Protein AF-A0A3M1TP43-F1 (afdb_monomer)

Radius of gyration: 25.8 Å; Cα contacts (8 Å, |Δi|>4): 293; chains: 1; bounding box: 68×58×60 Å

Foldseek 3Di:
DDWDWDKDWFQWWAAQPLAATKTFIATDIPLQGDGTDFIWGFGDDDPPDDGDTFTDHDDVNSVVSRNVLSVLVVVLVVVLVVCVVVVHDVVVNVVSNVVSVVVSVVSCVDPRTNHHDLVRLLVNCVRSVVDPLSNLVSCVSNVVDDPVRSVVVVVVVVVVVPPPPPDDPPPDPPPDDDDDDDDDPDPDDDFDWDWDADPPPRDIDTHGPVQAQHWDADPPPRDIDGHHHPDPPDPPPD

pLDDT: mean 87.16, std 16.51, range [39.06, 98.19]

Secondary structure (DSSP, 8-state):
----EEEEEEEEEEEETTTEEEEEEEEEETTEEEEEEEEEEEEE--SSS--EEEEES--HHHHHHHHHHHHHHHHHHHHHHHHHHTT--HHHHHHHHHHHHHHHHHTTT-TTTSB--HHHHHHHHHHTT-HHHHHHHHHHHHTSS-HHHHHHHHHHHHHHHHS-TTS-S----S---------PPPPP--PPEEEEE-TTT--EEEEEGGGTT-EEE-TTT--EEEPPPPP-TTSS--

Mean predicted aligned error: 12.89 Å

Structure (mmCIF, N/CA/C/O backbone):
data_AF-A0A3M1TP43-F1
#
_entry.id   AF-A0A3M1TP43-F1
#
loop_
_atom_site.group_PDB
_atom_site.id
_atom_site.type_symbol
_atom_site.label_atom_id
_atom_site.label_alt_id
_atom_site.label_comp_id
_atom_site.label_asym_id
_atom_site.label_entity_id
_atom_site.label_seq_id
_atom_site.pdbx_PDB_ins_code
_atom_site.Cartn_x
_atom_site.Cartn_y
_atom_site.Cartn_z
_atom_site.occupancy
_atom_site.B_iso_or_equiv
_atom_site.auth_seq_id
_atom_site.auth_comp_id
_atom_site.auth_asym_id
_atom_site.auth_atom_id
_atom_site.pdbx_PDB_model_num
ATOM 1 N N . MET A 1 1 ? 10.889 -19.027 -24.511 1.00 83.19 1 MET A N 1
ATOM 2 C CA . MET A 1 1 ? 10.609 -17.737 -23.836 1.00 83.19 1 MET A CA 1
ATOM 3 C C . MET A 1 1 ? 9.806 -18.010 -22.579 1.00 83.19 1 MET A C 1
ATOM 5 O O . MET A 1 1 ? 8.766 -18.645 -22.680 1.00 83.19 1 MET A O 1
ATOM 9 N N . VAL A 1 2 ? 10.280 -17.571 -21.411 1.00 91.00 2 VAL A N 1
ATOM 10 C CA . VAL A 1 2 ? 9.523 -17.682 -20.154 1.00 91.00 2 VAL A CA 1
ATOM 11 C C . VAL A 1 2 ? 8.760 -16.378 -19.951 1.00 91.00 2 VAL A C 1
ATOM 13 O O . VAL A 1 2 ? 9.378 -15.347 -19.690 1.00 91.00 2 VAL A O 1
ATOM 16 N N . ILE A 1 3 ? 7.436 -16.405 -20.116 1.00 91.69 3 ILE A N 1
ATOM 17 C CA . ILE A 1 3 ? 6.563 -15.258 -19.835 1.00 91.69 3 ILE A CA 1
ATOM 18 C C . ILE A 1 3 ? 6.207 -15.291 -18.350 1.00 91.69 3 ILE A C 1
ATOM 20 O O . ILE A 1 3 ? 5.517 -16.200 -17.895 1.00 91.69 3 ILE A O 1
ATOM 24 N N . VAL A 1 4 ? 6.679 -14.300 -17.591 1.00 93.94 4 VAL A N 1
ATOM 25 C CA . VAL A 1 4 ? 6.348 -14.158 -16.167 1.00 93.94 4 VAL A CA 1
ATOM 26 C C . VAL A 1 4 ? 5.079 -13.319 -16.050 1.00 93.94 4 VAL A C 1
ATOM 28 O O . VAL A 1 4 ? 5.118 -12.098 -16.223 1.00 93.94 4 VAL A O 1
ATOM 31 N N . TYR A 1 5 ? 3.955 -13.973 -15.761 1.00 96.50 5 TYR A N 1
ATOM 32 C CA . TYR A 1 5 ? 2.668 -13.328 -15.504 1.00 96.50 5 TYR A CA 1
ATOM 33 C C . TYR A 1 5 ? 2.201 -13.595 -14.072 1.00 96.50 5 TYR A C 1
ATOM 35 O O . TYR A 1 5 ? 2.570 -14.593 -13.453 1.00 96.50 5 TYR A O 1
ATOM 43 N N . GLY A 1 6 ? 1.396 -12.688 -13.525 1.00 96.12 6 GLY A N 1
ATOM 44 C CA . GLY A 1 6 ? 0.883 -12.834 -12.168 1.00 96.12 6 GLY A CA 1
ATOM 45 C C . GLY A 1 6 ? 0.009 -11.673 -11.726 1.00 96.12 6 GLY A C 1
ATOM 46 O O . GLY A 1 6 ? -0.388 -10.821 -12.525 1.00 96.12 6 GLY A O 1
ATOM 47 N N . THR A 1 7 ? -0.293 -11.647 -10.429 1.00 96.12 7 THR A N 1
ATOM 48 C CA . THR A 1 7 ? -0.955 -10.508 -9.795 1.00 96.12 7 THR A CA 1
ATOM 49 C C . THR A 1 7 ? -0.109 -9.949 -8.667 1.00 96.12 7 THR A C 1
ATOM 51 O O . THR A 1 7 ? 0.391 -10.709 -7.840 1.00 96.12 7 THR A O 1
ATOM 54 N N . GLY A 1 8 ? -0.020 -8.627 -8.581 1.00 95.19 8 GLY A N 1
ATOM 55 C CA . GLY A 1 8 ? 0.758 -7.934 -7.557 1.00 95.19 8 GLY A CA 1
ATOM 56 C C . GLY A 1 8 ? 0.074 -6.651 -7.108 1.00 95.19 8 GLY A C 1
ATOM 57 O O . GLY A 1 8 ? -0.834 -6.161 -7.775 1.00 95.19 8 GLY A O 1
ATOM 58 N N . TYR A 1 9 ? 0.494 -6.107 -5.968 1.00 96.81 9 TYR A N 1
ATOM 59 C CA . TYR A 1 9 ? -0.001 -4.825 -5.462 1.00 96.81 9 TYR A CA 1
ATOM 60 C C . TYR A 1 9 ? 0.885 -3.687 -5.972 1.00 96.81 9 TYR A C 1
ATOM 62 O O . TYR A 1 9 ? 2.071 -3.637 -5.645 1.00 96.81 9 TYR A O 1
ATOM 70 N N . TYR A 1 10 ? 0.296 -2.762 -6.725 1.00 97.19 10 TYR A N 1
ATOM 71 C CA . TYR A 1 10 ? 0.965 -1.603 -7.313 1.00 97.19 10 TYR A CA 1
ATOM 72 C C . TYR A 1 10 ? 0.285 -0.304 -6.885 1.00 97.19 10 TYR A C 1
ATOM 74 O O . TYR A 1 10 ? -0.823 -0.301 -6.341 1.00 97.19 10 TYR A O 1
ATOM 82 N N . GLY A 1 11 ? 0.969 0.815 -7.136 1.00 96.19 11 GLY A N 1
ATOM 83 C CA . GLY A 1 11 ? 0.394 2.138 -6.913 1.00 96.19 11 GLY A CA 1
ATOM 84 C C . GLY A 1 11 ? 0.145 2.432 -5.440 1.00 96.19 11 GLY A C 1
ATOM 85 O O . GLY A 1 11 ? -0.962 2.802 -5.064 1.00 96.19 11 GLY A O 1
ATOM 86 N N . ARG A 1 12 ? 1.163 2.226 -4.594 1.00 96.56 12 ARG A N 1
ATOM 87 C CA . ARG A 1 12 ? 1.078 2.556 -3.165 1.00 96.56 12 ARG A CA 1
ATOM 88 C C . ARG A 1 12 ? 0.780 4.045 -3.001 1.00 96.56 12 ARG A C 1
ATOM 90 O O . ARG A 1 12 ? 1.591 4.875 -3.419 1.00 96.56 12 ARG A O 1
ATOM 97 N N . VAL A 1 13 ? -0.356 4.346 -2.387 1.00 96.69 13 VAL A N 1
ATOM 98 C CA . VAL A 1 13 ? -0.835 5.698 -2.088 1.00 96.69 13 VAL A CA 1
ATOM 99 C C . VAL A 1 13 ? -1.466 5.729 -0.700 1.00 96.69 13 VAL A C 1
ATOM 101 O O . VAL A 1 13 ? -1.823 4.688 -0.147 1.00 96.69 13 VAL A O 1
ATOM 104 N N . GLN A 1 14 ? -1.645 6.931 -0.154 1.00 95.69 14 GLN A N 1
ATOM 105 C CA . GLN A 1 14 ? -2.400 7.167 1.077 1.00 95.69 14 GLN A CA 1
ATOM 106 C C . GLN A 1 14 ? -1.918 6.285 2.241 1.00 95.69 14 GLN A C 1
ATOM 108 O O . GLN A 1 14 ? -2.718 5.603 2.878 1.00 95.69 14 GLN A O 1
ATOM 113 N N . ALA A 1 15 ? -0.609 6.271 2.507 1.00 96.44 15 ALA A N 1
ATOM 114 C CA . ALA A 1 15 ? -0.072 5.553 3.655 1.00 96.44 15 ALA A CA 1
ATOM 115 C C . ALA A 1 15 ? -0.640 6.134 4.958 1.00 96.44 15 ALA A C 1
ATOM 117 O O . ALA A 1 15 ? -0.692 7.356 5.138 1.00 96.44 15 ALA A O 1
ATOM 118 N N . ILE A 1 16 ? -1.053 5.233 5.842 1.00 96.31 16 ILE A N 1
ATOM 119 C CA . ILE A 1 16 ? -1.550 5.479 7.190 1.00 96.31 16 ILE A CA 1
ATOM 120 C C . ILE A 1 16 ? -0.480 4.923 8.139 1.00 96.31 16 ILE A C 1
ATOM 122 O O . ILE A 1 16 ? -0.316 3.698 8.211 1.00 96.31 16 ILE A O 1
ATOM 126 N N . PRO A 1 17 ? 0.297 5.778 8.826 1.00 94.44 17 PRO A N 1
ATOM 127 C CA . PRO A 1 17 ? 1.393 5.307 9.664 1.00 94.44 17 PRO A CA 1
ATOM 128 C C . PRO A 1 17 ? 0.880 4.352 10.750 1.00 94.44 17 PRO A C 1
ATOM 130 O O . PRO A 1 17 ? -0.162 4.594 11.351 1.00 94.44 17 PRO A O 1
ATOM 133 N N . GLY A 1 18 ? 1.581 3.235 10.950 1.00 90.75 18 GLY A N 1
ATOM 134 C CA . GLY A 1 18 ? 1.205 2.205 11.925 1.00 90.75 18 GLY A CA 1
ATOM 135 C C . GLY A 1 18 ? 0.025 1.307 11.530 1.00 90.75 18 GLY A C 1
ATOM 136 O O . GLY A 1 18 ? -0.195 0.304 12.198 1.00 90.75 18 GLY A O 1
ATOM 137 N N . VAL A 1 19 ? -0.702 1.613 10.448 1.00 94.56 19 VAL A N 1
ATOM 138 C CA . VAL A 1 19 ? -1.869 0.820 10.019 1.00 94.56 19 VAL A CA 1
ATOM 139 C C . VAL A 1 19 ? -1.660 0.157 8.664 1.00 94.56 19 VAL A C 1
ATOM 141 O O . VAL A 1 19 ? -1.960 -1.022 8.528 1.00 94.56 19 VAL A O 1
ATOM 144 N N . GLY A 1 20 ? -1.183 0.877 7.646 1.00 95.75 20 GLY A N 1
ATOM 145 C CA . GLY A 1 20 ? -1.065 0.307 6.303 1.00 95.75 20 GLY A CA 1
ATOM 146 C C . GLY A 1 20 ? -1.045 1.334 5.178 1.00 95.75 20 GLY A C 1
ATOM 147 O O . GLY A 1 20 ? -0.778 2.513 5.390 1.00 95.75 20 GLY A O 1
ATOM 148 N N . TYR A 1 21 ? -1.329 0.903 3.952 1.00 97.00 21 TYR A N 1
ATOM 149 C CA . TYR A 1 21 ? -1.457 1.794 2.793 1.00 97.00 21 TYR A CA 1
ATOM 150 C C . TYR A 1 21 ? -2.479 1.269 1.788 1.00 97.00 21 TYR A C 1
ATOM 152 O O . TYR A 1 21 ? -2.821 0.086 1.777 1.00 97.00 21 TYR A O 1
ATOM 160 N N . VAL A 1 22 ? -2.949 2.150 0.907 1.00 97.31 22 VAL A N 1
ATOM 161 C CA . VAL A 1 22 ? -3.844 1.773 -0.185 1.00 97.31 22 VAL A CA 1
ATOM 162 C C . VAL A 1 22 ? -3.023 1.374 -1.406 1.00 97.31 22 VAL A C 1
ATOM 164 O O . VAL A 1 22 ? -2.139 2.110 -1.845 1.00 97.31 22 VAL A O 1
ATOM 167 N N . ALA A 1 23 ? -3.322 0.214 -1.982 1.00 97.62 23 ALA A N 1
ATOM 168 C CA . ALA A 1 23 ? -2.746 -0.222 -3.250 1.00 97.62 23 ALA A CA 1
ATOM 169 C C . ALA A 1 23 ? -3.764 -0.999 -4.077 1.00 97.62 23 ALA A C 1
ATOM 171 O O . ALA A 1 23 ? -4.674 -1.630 -3.540 1.00 97.62 23 ALA A O 1
ATOM 172 N N . THR A 1 24 ? -3.590 -0.979 -5.394 1.00 97.81 24 THR A N 1
ATOM 173 C CA . THR A 1 24 ? -4.425 -1.766 -6.302 1.00 97.81 24 THR A CA 1
ATOM 174 C C . THR A 1 24 ? -3.698 -3.026 -6.718 1.00 97.81 24 THR A C 1
ATOM 176 O O . THR A 1 24 ? -2.515 -3.003 -7.054 1.00 97.81 24 THR A O 1
ATOM 179 N N . ARG A 1 25 ? -4.411 -4.150 -6.675 1.00 97.56 25 ARG A N 1
ATOM 180 C CA . ARG A 1 25 ? -3.941 -5.412 -7.224 1.00 97.56 25 ARG A CA 1
ATOM 181 C C . ARG A 1 25 ? -4.097 -5.363 -8.740 1.00 97.56 25 ARG A C 1
ATOM 183 O O . ARG A 1 25 ? -5.214 -5.190 -9.218 1.00 97.56 25 ARG A O 1
ATOM 190 N N . PHE A 1 26 ? -3.005 -5.516 -9.474 1.00 98.19 26 PHE A N 1
ATOM 191 C CA . PHE A 1 26 ? -2.991 -5.558 -10.935 1.00 98.19 26 PHE A CA 1
ATOM 192 C C . PHE A 1 26 ? -2.635 -6.949 -11.429 1.00 98.19 26 PHE A C 1
ATOM 194 O O . PHE A 1 26 ? -1.815 -7.623 -10.804 1.00 98.19 26 PHE A O 1
ATOM 201 N N . ALA A 1 27 ? -3.190 -7.329 -12.577 1.00 97.75 27 ALA A N 1
ATOM 202 C CA . ALA A 1 27 ? -2.562 -8.321 -13.437 1.00 97.75 27 ALA A CA 1
ATOM 203 C C . ALA A 1 27 ? -1.347 -7.682 -14.127 1.00 97.75 27 ALA A C 1
ATOM 205 O O . ALA A 1 27 ? -1.441 -6.557 -14.630 1.00 97.75 27 ALA A O 1
ATOM 206 N N . HIS A 1 28 ? -0.214 -8.379 -14.138 1.00 97.56 28 HIS A N 1
ATOM 207 C CA . HIS A 1 28 ? 1.022 -7.880 -14.733 1.00 97.56 28 HIS A CA 1
ATOM 208 C C . HIS A 1 28 ? 1.711 -8.932 -15.601 1.00 97.56 28 HIS A C 1
ATOM 210 O O . HIS A 1 28 ? 1.608 -10.133 -15.346 1.00 97.56 28 HIS A O 1
ATOM 216 N N . ILE A 1 29 ? 2.481 -8.454 -16.579 1.00 97.12 29 ILE A N 1
ATOM 217 C CA . ILE A 1 29 ? 3.428 -9.243 -17.377 1.00 97.12 29 ILE A CA 1
ATOM 218 C C . ILE A 1 29 ? 4.793 -8.576 -17.222 1.00 97.12 29 ILE A C 1
ATOM 220 O O . ILE A 1 29 ? 4.888 -7.361 -17.371 1.00 97.12 29 ILE A O 1
ATOM 224 N N . TYR A 1 30 ? 5.828 -9.336 -16.851 1.00 95.19 30 TYR A N 1
ATOM 225 C CA . TYR A 1 30 ? 7.170 -8.799 -16.561 1.00 95.19 30 TYR A CA 1
ATOM 226 C C . TYR A 1 30 ? 7.142 -7.549 -15.663 1.00 95.19 30 TYR A C 1
ATOM 228 O O . TYR A 1 30 ? 7.800 -6.549 -15.929 1.00 95.19 30 TYR A O 1
ATOM 236 N N . TYR A 1 31 ? 6.342 -7.603 -14.596 1.00 94.75 31 TYR A N 1
ATOM 237 C CA . TYR A 1 31 ? 6.153 -6.520 -13.623 1.00 94.75 31 TYR A CA 1
ATOM 238 C C . TYR A 1 31 ? 5.475 -5.240 -14.145 1.00 94.75 31 TYR A C 1
ATOM 240 O O . TYR A 1 31 ? 5.252 -4.331 -13.344 1.00 94.75 31 TYR A O 1
ATOM 248 N N . VAL A 1 32 ? 5.083 -5.169 -15.422 1.00 96.62 32 VAL A N 1
ATOM 249 C CA . VAL A 1 32 ? 4.316 -4.046 -15.978 1.00 96.62 32 VAL A CA 1
ATOM 250 C C . VAL A 1 32 ? 2.835 -4.210 -15.605 1.00 96.62 32 VAL A C 1
ATOM 252 O O . VAL A 1 32 ? 2.223 -5.204 -16.007 1.00 96.62 32 VAL A O 1
ATOM 255 N N . PRO A 1 33 ? 2.236 -3.284 -14.829 1.00 97.56 33 PRO A N 1
ATOM 256 C CA . PRO A 1 33 ? 0.835 -3.373 -14.425 1.00 97.56 33 PRO A CA 1
ATOM 257 C C . PRO A 1 33 ? -0.090 -3.084 -15.615 1.00 97.56 33 PRO A C 1
ATOM 259 O O . PRO A 1 33 ? -0.126 -1.960 -16.112 1.00 97.56 33 PRO A O 1
ATOM 262 N N . LEU A 1 34 ? -0.857 -4.084 -16.056 1.00 97.38 34 LEU A N 1
ATOM 263 C CA . LEU A 1 34 ? -1.731 -3.973 -17.229 1.00 97.38 34 LEU A CA 1
ATOM 264 C C . LEU A 1 34 ? -3.165 -3.628 -16.827 1.00 97.38 34 LEU A C 1
ATOM 266 O O . LEU A 1 34 ? -3.672 -2.562 -17.165 1.00 97.38 34 LEU A O 1
ATOM 270 N N . LEU A 1 35 ? -3.808 -4.515 -16.063 1.00 97.44 35 LEU A N 1
ATOM 271 C CA . LEU A 1 35 ? -5.235 -4.419 -15.747 1.00 97.44 35 LEU A CA 1
ATOM 272 C C . LEU A 1 35 ? -5.453 -4.304 -14.232 1.00 97.44 35 LEU A C 1
ATOM 274 O O . LEU A 1 35 ? -5.028 -5.205 -13.496 1.00 97.44 35 LEU A O 1
ATOM 278 N N . PRO A 1 36 ? -6.102 -3.229 -13.742 1.00 98.00 36 PRO A N 1
ATOM 279 C CA . PRO A 1 36 ? -6.457 -3.106 -12.335 1.00 98.00 36 PRO A CA 1
ATOM 280 C C . PRO A 1 36 ? -7.584 -4.088 -12.000 1.00 98.00 36 PRO A C 1
ATOM 282 O O . PRO A 1 36 ? -8.595 -4.142 -12.692 1.00 98.00 36 PRO A O 1
ATOM 285 N N . LEU A 1 37 ? -7.416 -4.861 -10.928 1.00 97.44 37 LEU A N 1
ATOM 286 C CA . LEU A 1 37 ? -8.397 -5.860 -10.497 1.00 97.44 37 LEU A CA 1
ATOM 287 C C . LEU A 1 37 ? -9.239 -5.351 -9.323 1.00 97.44 37 LEU A C 1
ATOM 289 O O . LEU A 1 37 ? -10.461 -5.374 -9.378 1.00 97.44 37 LEU A O 1
ATOM 293 N N . GLN A 1 38 ? -8.594 -4.917 -8.237 1.00 97.44 38 GLN A N 1
ATOM 294 C CA . GLN A 1 38 ? -9.276 -4.478 -7.012 1.00 97.44 38 GLN A CA 1
ATOM 295 C C . GLN A 1 38 ? -8.320 -3.656 -6.141 1.00 97.44 38 GLN A C 1
ATOM 297 O O . GLN A 1 38 ? -7.134 -3.981 -6.047 1.00 97.44 38 GLN A O 1
ATOM 302 N N . SER A 1 39 ? -8.825 -2.622 -5.469 1.00 97.44 39 SER A N 1
ATOM 303 C CA . SER A 1 39 ? -8.068 -1.862 -4.470 1.00 97.44 39 SER A CA 1
ATOM 304 C C . SER A 1 39 ? -8.178 -2.485 -3.075 1.00 97.44 39 SER A C 1
ATOM 306 O O . SER A 1 39 ? -9.229 -2.991 -2.679 1.00 97.44 39 SER A O 1
ATOM 308 N N . TYR A 1 40 ? -7.083 -2.430 -2.322 1.00 97.62 40 TYR A N 1
ATOM 309 C CA . TYR A 1 40 ? -6.968 -2.979 -0.977 1.00 97.62 40 TYR A CA 1
ATOM 310 C C . TYR A 1 40 ? -6.317 -1.972 -0.031 1.00 97.62 40 TYR A C 1
ATOM 312 O O . TYR A 1 40 ? -5.412 -1.233 -0.428 1.00 97.62 40 TYR A O 1
ATOM 320 N N . LEU A 1 41 ? -6.743 -1.993 1.230 1.00 97.44 41 LEU A N 1
ATOM 321 C CA . LEU A 1 41 ? -5.970 -1.468 2.348 1.00 97.44 41 LEU A CA 1
ATOM 322 C C . LEU A 1 41 ? -5.050 -2.589 2.842 1.00 97.44 41 LEU A C 1
ATOM 324 O O . LEU A 1 41 ? -5.512 -3.552 3.452 1.00 97.44 41 LEU A O 1
ATOM 328 N N . VAL A 1 42 ? -3.763 -2.495 2.522 1.00 96.69 42 VAL A N 1
ATOM 329 C CA . VAL A 1 42 ? -2.749 -3.486 2.901 1.00 96.69 42 VAL A CA 1
ATOM 330 C C . VAL A 1 42 ? -2.281 -3.165 4.317 1.00 96.69 42 VAL A C 1
ATOM 332 O O . VAL A 1 42 ? -1.636 -2.138 4.520 1.00 96.69 42 VAL A O 1
ATOM 335 N N . VAL A 1 43 ? -2.636 -4.021 5.279 1.00 94.50 43 VAL A N 1
ATOM 336 C CA . VAL A 1 43 ? -2.402 -3.792 6.721 1.00 94.50 43 VAL A CA 1
ATOM 337 C C . VAL A 1 43 ? -1.071 -4.389 7.169 1.00 94.50 43 VAL A C 1
ATOM 339 O O . VAL A 1 43 ? -0.369 -3.828 8.005 1.00 94.50 43 VAL A O 1
ATOM 342 N N . ARG A 1 44 ? -0.687 -5.527 6.580 1.00 84.25 44 ARG A N 1
ATOM 343 C CA . ARG A 1 44 ? 0.518 -6.258 6.969 1.00 84.25 44 ARG A CA 1
ATOM 344 C C . ARG A 1 44 ? 1.407 -6.496 5.759 1.00 84.25 44 ARG A C 1
ATOM 346 O O . ARG A 1 44 ? 1.038 -7.204 4.823 1.00 84.25 44 ARG A O 1
ATOM 353 N N . GLU A 1 45 ? 2.595 -5.900 5.783 1.00 81.88 45 GLU A N 1
ATOM 354 C CA . GLU A 1 45 ? 3.665 -6.253 4.856 1.00 81.88 45 GLU A CA 1
ATOM 355 C C . GLU A 1 45 ? 4.575 -7.279 5.516 1.00 81.88 45 GLU A C 1
ATOM 357 O O . GLU A 1 45 ? 5.402 -6.946 6.359 1.00 81.88 45 GLU A O 1
ATOM 362 N N . SER A 1 46 ? 4.430 -8.536 5.124 1.00 84.75 46 SER A N 1
ATOM 363 C CA . SER A 1 46 ? 5.441 -9.557 5.374 1.00 84.75 46 SER A CA 1
ATOM 364 C C . SER A 1 46 ? 6.210 -9.823 4.089 1.00 84.75 46 SER A C 1
ATOM 366 O O . SER A 1 46 ? 5.607 -9.950 3.025 1.00 84.75 46 SER A O 1
ATOM 368 N N . TRP A 1 47 ? 7.534 -9.940 4.186 1.00 79.19 47 TRP A N 1
ATOM 369 C CA . TRP A 1 47 ? 8.388 -10.254 3.036 1.00 79.19 47 TRP A CA 1
ATOM 370 C C . TRP A 1 47 ? 8.204 -11.693 2.533 1.00 79.19 47 TRP A C 1
ATOM 372 O O . TRP A 1 47 ? 8.356 -11.943 1.343 1.00 79.19 47 TRP A O 1
ATOM 382 N N . TRP A 1 48 ? 7.847 -12.622 3.426 1.00 80.94 48 TRP A N 1
ATOM 383 C CA . TRP A 1 48 ? 7.681 -14.050 3.119 1.00 80.94 48 TRP A CA 1
ATOM 384 C C . TRP A 1 48 ? 6.225 -14.526 3.102 1.00 80.94 48 TRP A C 1
ATOM 386 O O . TRP A 1 48 ? 5.927 -15.538 2.475 1.00 80.94 48 TRP A O 1
ATOM 396 N N . ALA A 1 49 ? 5.316 -13.837 3.799 1.00 79.88 49 ALA A N 1
ATOM 397 C CA . ALA A 1 49 ? 3.910 -14.228 3.850 1.00 79.88 49 ALA A CA 1
ATOM 398 C C . ALA A 1 49 ? 3.076 -13.456 2.810 1.00 79.88 49 ALA A C 1
ATOM 400 O O . ALA A 1 49 ? 3.434 -12.330 2.439 1.00 79.88 49 ALA A O 1
ATOM 401 N N . PRO A 1 50 ? 1.958 -14.037 2.338 1.00 81.25 50 PRO A N 1
ATOM 402 C CA . PRO A 1 50 ? 1.032 -13.354 1.447 1.00 81.25 50 PRO A CA 1
ATOM 403 C C . PRO A 1 50 ? 0.577 -12.031 2.062 1.00 81.25 50 PRO A C 1
ATOM 405 O O . PRO A 1 50 ? 0.226 -11.974 3.238 1.00 81.25 50 PRO A O 1
ATOM 408 N N . LYS A 1 51 ? 0.563 -10.960 1.265 1.00 84.25 51 LYS A N 1
ATOM 409 C CA . LYS A 1 51 ? 0.081 -9.655 1.727 1.00 84.25 51 LYS A CA 1
ATOM 410 C C . LYS A 1 51 ? -1.398 -9.749 2.093 1.00 84.25 51 LYS A C 1
ATOM 412 O O . LYS A 1 51 ? -2.246 -9.935 1.214 1.00 84.25 51 LYS A O 1
ATOM 417 N N . GLU A 1 52 ? -1.687 -9.580 3.376 1.00 89.50 52 GLU A N 1
ATOM 418 C CA . GLU A 1 52 ? -3.042 -9.468 3.898 1.00 89.50 52 GLU A CA 1
ATOM 419 C C . GLU A 1 52 ? -3.552 -8.042 3.670 1.00 89.50 52 GLU A C 1
ATOM 421 O O . GLU A 1 52 ? -2.946 -7.051 4.094 1.00 89.50 52 GLU A O 1
ATOM 426 N N . GLY A 1 53 ? -4.671 -7.937 2.956 1.00 93.06 53 GLY A N 1
ATOM 427 C CA . GLY A 1 53 ? -5.308 -6.665 2.665 1.00 93.06 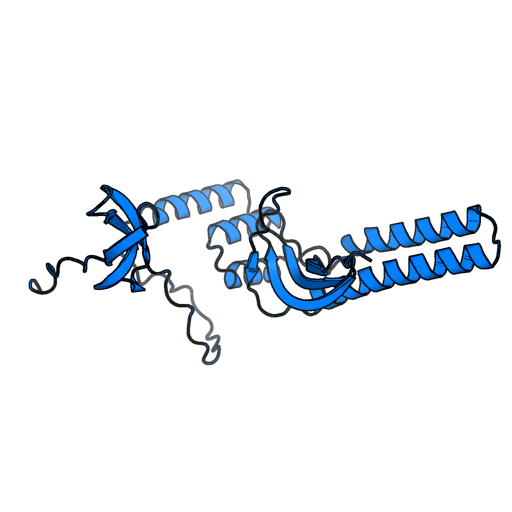53 GLY A CA 1
ATOM 428 C C . GLY A 1 53 ? -6.820 -6.773 2.742 1.00 93.06 53 GLY A C 1
ATOM 429 O O . GLY A 1 53 ? -7.408 -7.771 2.322 1.00 93.06 53 GLY A O 1
ATOM 430 N N . VAL A 1 54 ? -7.451 -5.716 3.240 1.00 95.94 54 VAL A N 1
ATOM 431 C CA . VAL A 1 54 ? -8.908 -5.595 3.255 1.00 95.94 54 VAL A CA 1
ATOM 432 C C . VAL A 1 54 ? -9.359 -4.963 1.947 1.00 95.94 54 VAL A C 1
ATOM 434 O O . VAL A 1 54 ? -8.816 -3.938 1.530 1.00 95.94 54 VAL A O 1
ATOM 437 N N . LYS A 1 55 ? -10.333 -5.582 1.273 1.00 96.38 55 LYS A N 1
ATOM 438 C CA . LYS A 1 55 ? -10.903 -5.036 0.036 1.00 96.38 55 LYS A CA 1
ATOM 439 C C . LYS A 1 55 ? -11.556 -3.691 0.328 1.00 96.38 55 LYS A C 1
ATOM 441 O O . LYS A 1 55 ? -12.355 -3.574 1.250 1.00 96.38 55 LYS A O 1
ATOM 446 N N . ILE A 1 56 ? -11.248 -2.702 -0.498 1.00 96.44 56 ILE A N 1
ATOM 447 C CA . ILE A 1 56 ? -11.919 -1.405 -0.485 1.00 96.44 56 ILE A CA 1
ATOM 448 C C . ILE A 1 56 ? -12.498 -1.114 -1.872 1.00 96.44 56 ILE A C 1
ATOM 450 O O . ILE A 1 56 ? -12.204 -1.809 -2.852 1.00 96.44 56 ILE A O 1
ATOM 454 N N . GLY A 1 57 ? -13.333 -0.076 -1.955 1.00 95.25 57 GLY A N 1
ATOM 455 C CA . GLY A 1 57 ? -13.795 0.452 -3.238 1.00 95.25 57 GLY A CA 1
ATOM 456 C C . GLY A 1 57 ? -12.625 0.898 -4.132 1.00 95.25 57 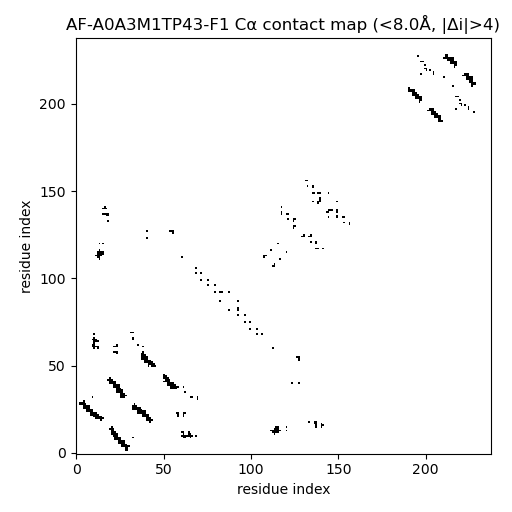GLY A C 1
ATOM 457 O O . GLY A 1 57 ? -11.531 1.168 -3.623 1.00 95.25 57 GLY A O 1
ATOM 458 N N . PRO A 1 58 ? -12.833 0.979 -5.455 1.00 95.69 58 PRO A N 1
ATOM 459 C CA . PRO A 1 58 ? -11.776 1.316 -6.403 1.00 95.69 58 PRO A CA 1
ATOM 460 C C . PRO A 1 58 ? -11.137 2.674 -6.076 1.00 95.69 58 PRO A C 1
ATOM 462 O O . PRO A 1 58 ? -11.822 3.668 -5.836 1.00 95.69 58 PRO A O 1
ATOM 465 N N . SER A 1 59 ? -9.803 2.718 -6.070 1.00 96.38 59 SER A N 1
ATOM 466 C CA . SER A 1 59 ? -9.014 3.928 -5.825 1.00 96.38 59 SER A CA 1
ATOM 467 C C . SER A 1 59 ? -8.294 4.358 -7.101 1.00 96.38 59 SER A C 1
ATOM 469 O O . SER A 1 59 ? -7.182 3.901 -7.380 1.00 96.38 59 SER A O 1
ATOM 471 N N . LEU A 1 60 ? -8.911 5.267 -7.865 1.00 96.44 60 LEU A N 1
ATOM 472 C CA . LEU A 1 60 ? -8.354 5.794 -9.122 1.00 96.44 60 LEU A CA 1
ATOM 473 C C . LEU A 1 60 ? -6.949 6.380 -8.943 1.00 96.44 60 LEU A C 1
ATOM 475 O O . LEU A 1 60 ? -6.089 6.184 -9.794 1.00 96.44 60 LEU A O 1
ATOM 479 N N . LEU A 1 61 ? -6.684 7.018 -7.798 1.00 96.25 61 LEU A N 1
ATOM 480 C CA . LEU A 1 61 ? -5.368 7.569 -7.480 1.00 96.25 61 LEU A CA 1
ATOM 481 C C . LEU A 1 61 ? -4.284 6.483 -7.464 1.00 96.25 61 LEU A C 1
ATOM 483 O O . LEU A 1 61 ? -3.212 6.670 -8.030 1.00 96.25 61 LEU A O 1
ATOM 487 N N . SER A 1 62 ? -4.566 5.329 -6.851 1.00 96.81 62 SER A N 1
ATOM 488 C CA . SER A 1 62 ? -3.611 4.214 -6.833 1.00 96.81 62 SER A CA 1
ATOM 489 C C . SER A 1 62 ? -3.373 3.643 -8.232 1.00 96.81 62 SER A C 1
ATOM 491 O O . SER A 1 62 ? -2.240 3.316 -8.576 1.00 96.81 62 SER A O 1
ATOM 493 N N . VAL A 1 63 ? -4.420 3.575 -9.062 1.00 97.88 63 VAL A N 1
ATOM 494 C CA . VAL A 1 63 ? -4.317 3.080 -10.440 1.00 97.88 63 VAL A CA 1
ATOM 495 C C . VAL A 1 63 ? -3.450 4.013 -11.278 1.00 97.88 63 VAL A C 1
ATOM 497 O O . VAL A 1 63 ? -2.486 3.571 -11.899 1.00 97.88 63 VAL A O 1
ATOM 500 N N . PHE A 1 64 ? -3.734 5.313 -11.211 1.00 97.31 64 PHE A N 1
ATOM 501 C CA . PHE A 1 64 ? -2.971 6.341 -11.904 1.00 97.31 64 PHE A CA 1
ATOM 502 C C . PHE A 1 64 ? -1.496 6.338 -11.490 1.00 97.31 64 PHE A C 1
ATOM 504 O O . PHE A 1 64 ? -0.619 6.320 -12.346 1.00 97.31 64 PHE A O 1
ATOM 511 N N . VAL A 1 65 ? -1.201 6.276 -10.187 1.00 96.81 65 VAL A N 1
ATOM 512 C CA . VAL A 1 65 ? 0.184 6.243 -9.687 1.00 96.81 65 VAL A CA 1
ATOM 513 C C . VAL A 1 65 ? 0.922 4.975 -10.128 1.00 96.81 65 VAL A C 1
ATOM 515 O O . VAL A 1 65 ? 2.119 5.037 -10.410 1.00 96.81 65 VAL A O 1
ATOM 518 N N . ALA A 1 66 ? 0.238 3.828 -10.211 1.00 97.19 66 ALA A N 1
ATOM 519 C CA . ALA A 1 66 ? 0.834 2.600 -10.738 1.00 97.19 66 ALA A CA 1
ATOM 520 C C . ALA A 1 66 ? 1.250 2.760 -12.208 1.00 97.19 66 ALA A C 1
ATOM 522 O O . ALA A 1 66 ? 2.396 2.467 -12.550 1.00 97.19 66 ALA A O 1
ATOM 523 N N . TRP A 1 67 ? 0.348 3.259 -13.057 1.00 97.56 67 TRP A N 1
ATOM 524 C CA . TRP A 1 67 ? 0.624 3.470 -14.478 1.00 97.56 67 TRP A CA 1
ATOM 525 C C . TRP A 1 67 ? 1.632 4.582 -14.734 1.00 97.56 67 TRP A C 1
ATOM 527 O O . TRP A 1 67 ? 2.511 4.400 -15.567 1.00 97.56 67 TRP A O 1
ATOM 537 N N . LEU A 1 68 ? 1.580 5.683 -13.983 1.00 96.38 68 LEU A N 1
ATOM 538 C CA . LEU A 1 68 ? 2.564 6.760 -14.078 1.00 96.38 68 LEU A CA 1
ATOM 539 C C . LEU A 1 68 ? 3.978 6.232 -13.813 1.00 96.38 68 LEU A C 1
ATOM 541 O O . LEU A 1 68 ? 4.885 6.469 -14.604 1.00 96.38 68 LEU A O 1
ATOM 545 N N . ARG A 1 69 ? 4.169 5.458 -12.736 1.00 96.00 69 ARG A N 1
ATOM 546 C CA . ARG A 1 69 ? 5.477 4.857 -12.427 1.00 96.00 69 ARG A CA 1
ATOM 547 C C . ARG A 1 69 ? 5.916 3.855 -13.491 1.00 96.00 69 ARG A C 1
ATOM 549 O O . ARG A 1 69 ? 7.088 3.845 -13.852 1.00 96.00 69 ARG A O 1
ATOM 556 N N . ALA A 1 70 ? 4.998 3.039 -14.009 1.00 96.69 70 ALA A N 1
ATOM 557 C CA . ALA A 1 70 ? 5.303 2.120 -15.104 1.00 96.69 70 ALA A CA 1
ATOM 558 C C . ALA A 1 70 ? 5.734 2.875 -16.374 1.00 96.69 70 ALA A C 1
ATOM 560 O O . ALA A 1 70 ? 6.754 2.535 -16.967 1.00 96.69 70 ALA A O 1
ATOM 561 N N . ALA A 1 71 ? 5.015 3.939 -16.739 1.00 96.12 71 ALA A N 1
ATOM 562 C CA . ALA A 1 71 ? 5.342 4.796 -17.872 1.00 96.12 71 ALA A CA 1
ATOM 563 C C . ALA A 1 71 ? 6.713 5.463 -17.705 1.00 96.12 71 ALA A C 1
ATOM 565 O O . ALA A 1 71 ? 7.485 5.487 -18.655 1.00 96.12 71 ALA A O 1
ATOM 566 N N . MET A 1 72 ? 7.060 5.927 -16.499 1.00 95.06 72 MET A N 1
ATOM 567 C CA . MET A 1 72 ? 8.390 6.477 -16.212 1.00 95.06 72 MET A CA 1
ATOM 568 C C . MET A 1 72 ? 9.502 5.443 -16.417 1.00 95.06 72 MET A C 1
ATOM 570 O O . MET A 1 72 ? 10.527 5.765 -17.010 1.00 95.06 72 MET A O 1
ATOM 574 N N . VAL A 1 73 ? 9.307 4.198 -15.971 1.00 94.81 73 VAL A N 1
ATOM 575 C CA . VAL A 1 73 ? 10.288 3.121 -16.189 1.00 94.81 73 VAL A CA 1
ATOM 576 C C . VAL A 1 73 ? 10.434 2.811 -17.680 1.00 94.81 73 VAL A C 1
ATOM 578 O O . VAL A 1 73 ? 11.555 2.728 -18.176 1.00 94.81 73 VAL A O 1
ATOM 581 N N . ILE A 1 74 ? 9.321 2.694 -18.410 1.00 95.56 74 ILE A N 1
ATOM 582 C CA . ILE A 1 74 ? 9.330 2.431 -19.858 1.00 95.56 74 ILE A CA 1
ATOM 583 C C . ILE A 1 74 ? 10.012 3.577 -20.615 1.00 95.56 74 ILE A C 1
ATOM 585 O O . ILE A 1 74 ? 10.884 3.324 -21.443 1.00 95.56 74 ILE A O 1
ATOM 589 N N . ALA A 1 75 ? 9.667 4.828 -20.301 1.00 93.31 75 ALA A N 1
ATOM 590 C CA . ALA A 1 75 ? 10.290 6.011 -20.888 1.00 93.31 75 ALA A CA 1
ATOM 591 C C . ALA A 1 75 ? 11.794 6.059 -20.596 1.00 93.31 75 ALA A C 1
ATOM 593 O O . ALA A 1 75 ? 12.579 6.390 -21.476 1.00 93.31 75 ALA A O 1
ATOM 594 N N . GLY A 1 76 ? 12.205 5.661 -19.391 1.00 92.50 76 GLY A N 1
ATOM 595 C CA . GLY A 1 76 ? 13.609 5.530 -19.025 1.00 92.50 76 GLY A CA 1
ATOM 596 C C . GLY A 1 76 ? 14.382 4.515 -19.835 1.00 92.50 76 GLY A C 1
ATOM 597 O O . GLY A 1 76 ? 15.481 4.809 -20.293 1.00 92.50 76 GLY A O 1
ATOM 598 N N . LEU A 1 77 ? 13.805 3.330 -20.022 1.00 94.81 77 LEU A N 1
ATOM 599 C CA . LEU A 1 77 ? 14.402 2.288 -20.850 1.00 94.81 77 LEU A CA 1
ATOM 600 C C . LEU A 1 77 ? 14.489 2.741 -22.311 1.00 94.81 77 LEU A C 1
ATOM 602 O O . LEU A 1 77 ? 15.543 2.606 -22.924 1.00 94.81 77 LEU A O 1
ATOM 606 N N . ALA A 1 78 ? 13.420 3.329 -22.853 1.00 93.94 78 ALA A N 1
ATOM 607 C CA . ALA A 1 78 ? 13.409 3.858 -24.215 1.00 93.94 78 ALA A CA 1
ATOM 608 C C . ALA A 1 78 ? 14.459 4.962 -24.407 1.00 93.94 78 ALA A C 1
ATOM 610 O O . ALA A 1 78 ? 15.217 4.923 -25.375 1.00 93.94 78 ALA A O 1
ATOM 611 N N . LEU A 1 79 ? 14.552 5.898 -23.456 1.00 91.50 79 LEU A N 1
ATOM 612 C CA . LEU A 1 79 ? 15.578 6.934 -23.445 1.00 91.50 79 LEU A CA 1
ATOM 613 C C . LEU A 1 79 ? 16.970 6.301 -23.400 1.00 91.50 79 LEU A C 1
ATOM 615 O O . LEU A 1 79 ? 17.794 6.607 -24.247 1.00 91.50 79 LEU A O 1
ATOM 619 N N . TYR A 1 80 ? 17.222 5.373 -22.478 1.00 92.62 80 TYR A N 1
ATOM 620 C CA . TYR A 1 80 ? 18.502 4.677 -22.359 1.00 92.62 80 TYR A CA 1
ATOM 621 C C . TYR A 1 80 ? 18.944 4.015 -23.672 1.00 92.62 80 TYR A C 1
ATOM 623 O O . TYR A 1 80 ? 20.051 4.272 -24.145 1.00 92.62 80 TYR A O 1
ATOM 631 N N . PHE A 1 81 ? 18.071 3.219 -24.299 1.00 94.88 81 PHE A N 1
ATOM 632 C CA . PHE A 1 81 ? 18.376 2.572 -25.579 1.00 94.88 81 PHE A CA 1
ATOM 633 C C . PHE A 1 81 ? 18.565 3.584 -26.713 1.00 94.88 81 PHE A C 1
ATOM 635 O O . PHE A 1 81 ? 19.483 3.429 -27.519 1.00 94.88 81 PHE A O 1
ATOM 642 N N . GLY A 1 82 ? 17.751 4.643 -26.752 1.00 93.06 82 GLY A N 1
ATOM 643 C CA . GLY A 1 82 ? 17.898 5.732 -27.714 1.00 93.06 82 GLY A CA 1
ATOM 644 C C . GLY A 1 82 ? 19.251 6.430 -27.581 1.00 93.06 82 GLY A C 1
ATOM 645 O O . GLY A 1 82 ? 19.976 6.567 -28.566 1.00 93.06 82 GLY A O 1
ATOM 646 N N . LEU A 1 83 ? 19.657 6.785 -26.361 1.00 91.25 83 LEU A N 1
ATOM 647 C CA . LEU A 1 83 ? 20.940 7.447 -26.126 1.00 91.25 83 LEU A CA 1
ATOM 648 C C . LEU A 1 83 ? 22.131 6.550 -26.513 1.00 91.25 83 LEU A C 1
ATOM 650 O O . LEU A 1 83 ? 23.091 7.037 -27.111 1.00 91.25 83 LEU A O 1
ATOM 654 N N . ILE A 1 84 ? 22.048 5.241 -26.239 1.00 90.44 84 ILE A N 1
ATOM 655 C CA . ILE A 1 84 ? 23.057 4.261 -26.675 1.00 90.44 84 ILE A CA 1
ATOM 656 C C . ILE A 1 84 ? 23.123 4.176 -28.200 1.00 90.44 84 ILE A C 1
ATOM 658 O O . ILE A 1 84 ? 24.217 4.198 -28.763 1.00 90.44 84 ILE A O 1
ATOM 662 N N . SER A 1 85 ? 21.975 4.109 -28.883 1.00 93.75 85 SER A N 1
ATOM 663 C CA . SER A 1 85 ? 21.944 4.025 -30.350 1.00 93.75 85 SER A CA 1
ATOM 664 C C . SER A 1 85 ? 22.564 5.247 -31.031 1.00 93.75 85 SER A C 1
ATOM 666 O O . SER A 1 85 ? 23.211 5.109 -32.067 1.00 93.75 85 SER A O 1
ATOM 668 N N . HIS A 1 86 ? 22.453 6.423 -30.407 1.00 95.12 86 HIS A N 1
ATOM 669 C CA . HIS A 1 86 ? 23.050 7.665 -30.892 1.00 95.12 86 HIS A CA 1
ATOM 670 C C . HIS A 1 86 ? 24.505 7.879 -30.440 1.00 95.12 86 HIS A C 1
ATOM 672 O O . HIS A 1 86 ? 25.078 8.919 -30.753 1.00 95.12 86 HIS A O 1
ATOM 678 N N . ARG A 1 87 ? 25.122 6.906 -29.745 1.00 95.19 87 ARG A N 1
ATOM 679 C CA . ARG A 1 87 ? 26.510 6.967 -29.242 1.00 95.19 87 ARG A CA 1
ATOM 680 C C . ARG A 1 87 ? 26.816 8.238 -28.437 1.00 95.19 87 ARG A C 1
ATOM 682 O O . ARG A 1 87 ? 27.905 8.797 -28.544 1.00 95.19 87 ARG A O 1
ATOM 689 N N . LEU A 1 88 ? 25.850 8.699 -27.645 1.00 92.38 88 LEU A N 1
ATOM 690 C CA . LEU A 1 88 ? 26.047 9.857 -26.775 1.00 92.38 88 LEU A CA 1
ATOM 691 C C . LEU A 1 88 ? 27.057 9.552 -25.667 1.00 92.38 88 LEU A C 1
ATOM 693 O O . LEU A 1 88 ? 27.263 8.395 -25.295 1.00 92.38 88 LEU A O 1
ATOM 697 N N . GLU A 1 89 ? 27.677 10.603 -25.128 1.00 94.06 89 GLU A N 1
ATOM 698 C CA . GLU A 1 89 ? 28.668 10.443 -24.069 1.00 94.06 89 GLU A CA 1
ATOM 699 C C . GLU A 1 89 ? 28.067 9.731 -22.846 1.00 94.06 89 GLU A C 1
ATOM 701 O O . GLU A 1 89 ? 26.951 10.054 -22.418 1.00 94.06 89 GLU A O 1
ATOM 706 N N . PRO A 1 90 ? 28.803 8.796 -22.222 1.00 90.31 90 PRO A N 1
ATOM 707 C CA . PRO A 1 90 ? 28.294 8.004 -21.104 1.00 90.31 90 PRO A CA 1
ATOM 708 C C . PRO A 1 90 ? 27.859 8.868 -19.911 1.00 90.31 90 PRO A C 1
ATOM 710 O O . PRO A 1 90 ? 26.950 8.482 -19.177 1.00 90.31 90 PRO A O 1
ATOM 713 N N . ALA A 1 91 ? 28.451 10.055 -19.745 1.00 91.62 91 ALA A N 1
ATOM 714 C CA . ALA A 1 91 ? 28.065 11.016 -18.716 1.00 91.62 91 ALA A CA 1
ATOM 715 C C . ALA A 1 91 ? 26.622 11.529 -18.895 1.00 91.62 91 ALA A C 1
ATOM 717 O O . ALA A 1 91 ? 25.873 11.593 -17.919 1.00 91.62 91 ALA A O 1
ATOM 718 N N . LEU A 1 92 ? 26.195 11.822 -20.131 1.00 91.19 92 LEU A N 1
ATOM 719 C CA . LEU A 1 92 ? 24.823 12.247 -20.443 1.00 91.19 92 LEU A CA 1
ATOM 720 C C . LEU A 1 92 ? 23.819 11.121 -20.176 1.00 91.19 92 LEU A C 1
ATOM 722 O O . LEU A 1 92 ? 22.765 11.354 -19.581 1.00 91.19 92 LEU A O 1
ATOM 726 N N . VAL A 1 93 ? 24.169 9.890 -20.562 1.00 90.38 93 VAL A N 1
ATOM 727 C CA . VAL A 1 93 ? 23.340 8.702 -20.304 1.00 90.38 93 VAL A CA 1
ATOM 728 C C . VAL A 1 93 ? 23.178 8.469 -18.804 1.00 90.38 93 VAL A C 1
ATOM 730 O O . VAL A 1 93 ? 22.058 8.300 -18.317 1.00 90.38 93 VAL A O 1
ATOM 733 N N . GLY A 1 94 ? 24.287 8.512 -18.062 1.00 91.19 94 GLY A N 1
ATOM 734 C CA . GLY A 1 94 ? 24.293 8.367 -16.609 1.00 91.19 94 GLY A CA 1
ATOM 735 C C . GLY A 1 94 ? 23.468 9.449 -15.912 1.00 91.19 94 GLY A C 1
ATOM 736 O O . GLY A 1 94 ? 22.631 9.129 -15.067 1.00 91.19 94 GLY A O 1
ATOM 737 N N . GLY A 1 95 ? 23.636 10.714 -16.308 1.00 93.06 95 GLY A N 1
ATOM 738 C CA . GLY A 1 95 ? 22.870 11.840 -15.769 1.00 93.06 95 GLY A CA 1
ATOM 739 C C . GLY A 1 95 ? 21.363 11.708 -16.009 1.00 93.06 95 GLY A C 1
ATOM 740 O O . GLY A 1 95 ? 20.573 11.896 -15.081 1.00 93.06 95 GLY A O 1
ATOM 741 N N . GLY A 1 96 ? 20.953 11.310 -17.218 1.00 90.56 96 GLY A N 1
ATOM 742 C CA . GLY A 1 96 ? 19.545 11.081 -17.555 1.00 90.56 96 GLY A CA 1
ATOM 743 C C . GLY A 1 96 ? 18.903 9.960 -16.729 1.00 90.56 96 GLY A C 1
ATOM 744 O O . GLY A 1 96 ? 17.808 10.133 -16.188 1.00 90.56 96 GLY A O 1
ATOM 745 N N . LEU A 1 97 ? 19.603 8.832 -16.565 1.00 93.12 97 LEU A N 1
ATOM 746 C CA . LEU A 1 97 ? 19.145 7.725 -15.718 1.00 93.12 97 LEU A CA 1
ATOM 747 C C . LEU A 1 97 ? 19.045 8.122 -14.242 1.00 93.12 97 LEU A C 1
ATOM 749 O O . LEU A 1 97 ? 18.071 7.767 -13.575 1.00 93.12 97 LEU A O 1
ATOM 753 N N . PHE A 1 98 ? 20.025 8.871 -13.732 1.00 94.81 98 PHE A N 1
ATOM 754 C CA . PHE A 1 98 ? 20.025 9.349 -12.352 1.00 94.81 98 PHE A CA 1
ATOM 755 C C . PHE A 1 98 ? 18.838 10.280 -12.078 1.00 94.81 98 PHE A C 1
ATOM 757 O O . PHE A 1 98 ? 18.125 10.096 -11.090 1.00 94.81 98 PHE A O 1
ATOM 764 N N . LEU A 1 99 ? 18.571 11.227 -12.984 1.00 94.75 99 LEU A N 1
ATOM 765 C CA . LEU A 1 99 ? 17.418 12.122 -12.886 1.00 94.75 99 LEU A CA 1
ATOM 766 C C . LEU A 1 99 ? 16.102 11.338 -12.871 1.00 94.75 99 LEU A C 1
ATOM 768 O O . LEU A 1 99 ? 15.239 11.589 -12.029 1.00 94.75 99 LEU A O 1
ATOM 772 N N . LEU A 1 100 ? 15.955 10.356 -13.763 1.00 94.69 100 LEU A N 1
ATOM 773 C CA . LEU A 1 100 ? 14.761 9.520 -13.810 1.00 94.69 100 LEU A CA 1
ATOM 774 C C . LEU A 1 100 ? 14.573 8.707 -12.524 1.00 94.69 100 LEU A C 1
ATOM 776 O O . LEU A 1 100 ? 13.459 8.645 -11.999 1.00 94.69 100 LEU A O 1
ATOM 780 N N . ALA A 1 101 ? 15.640 8.096 -12.005 1.00 94.69 101 ALA A N 1
ATOM 781 C CA . ALA A 1 101 ? 15.595 7.377 -10.737 1.00 94.69 101 ALA A CA 1
ATOM 782 C C . ALA A 1 101 ? 15.177 8.318 -9.597 1.00 94.69 101 ALA A C 1
ATOM 784 O O . ALA A 1 101 ? 14.283 7.982 -8.819 1.00 94.69 101 ALA A O 1
ATOM 785 N N . GLY A 1 102 ? 15.744 9.527 -9.553 1.00 96.00 102 GLY A N 1
ATOM 786 C CA . GLY A 1 102 ? 15.362 10.581 -8.616 1.00 96.00 102 GLY A CA 1
ATOM 787 C C . GLY A 1 102 ? 13.879 10.949 -8.707 1.00 96.00 102 GLY A C 1
ATOM 788 O O . GLY A 1 102 ? 13.198 10.986 -7.683 1.00 96.00 102 GLY A O 1
ATOM 789 N N . LEU A 1 103 ? 13.341 11.136 -9.916 1.00 94.44 103 LEU A N 1
ATOM 790 C CA . LEU A 1 103 ? 11.914 11.399 -10.139 1.00 94.44 103 LEU A CA 1
ATOM 791 C C . LEU A 1 103 ? 11.039 10.219 -9.687 1.00 94.44 103 LEU A C 1
ATOM 793 O O . LEU A 1 103 ? 10.005 10.418 -9.042 1.00 94.44 103 LEU A O 1
ATOM 797 N N . LEU A 1 104 ? 11.451 8.982 -9.982 1.00 94.44 104 LEU A N 1
ATOM 798 C CA . LEU A 1 104 ? 10.724 7.776 -9.588 1.00 94.44 104 LEU A CA 1
ATOM 799 C C . LEU A 1 104 ? 10.666 7.644 -8.060 1.00 94.44 104 LEU A C 1
ATOM 801 O O . LEU A 1 104 ? 9.587 7.415 -7.509 1.00 94.44 104 LEU A O 1
ATOM 805 N N . LEU A 1 105 ? 11.794 7.832 -7.368 1.00 94.56 105 LEU A N 1
ATOM 806 C CA . LEU A 1 105 ? 11.868 7.825 -5.903 1.00 94.56 105 LEU A CA 1
ATOM 807 C C . LEU A 1 105 ? 11.089 9.006 -5.303 1.00 94.56 105 LEU A C 1
ATOM 809 O O . LEU A 1 105 ? 10.312 8.822 -4.363 1.00 94.56 105 LEU A O 1
ATOM 813 N N . GLY A 1 106 ? 11.226 10.198 -5.883 1.00 93.38 106 GLY A N 1
ATOM 814 C CA . GLY A 1 106 ? 10.509 11.410 -5.487 1.00 93.38 106 GLY A CA 1
ATOM 815 C C . GLY A 1 106 ? 8.990 11.254 -5.574 1.00 93.38 106 GLY A C 1
ATOM 816 O O . GLY A 1 106 ? 8.272 11.724 -4.691 1.00 93.38 106 GLY A O 1
ATOM 817 N N . SER A 1 107 ? 8.488 10.481 -6.545 1.00 92.06 107 SER A N 1
ATOM 818 C CA . SER A 1 107 ? 7.054 10.186 -6.688 1.00 92.06 107 SER A CA 1
ATOM 819 C C . SER A 1 107 ? 6.427 9.495 -5.464 1.00 92.06 107 SER A C 1
ATOM 821 O O . SER A 1 107 ? 5.207 9.508 -5.303 1.00 92.06 107 SER A O 1
ATOM 823 N N . TYR A 1 108 ? 7.225 8.876 -4.584 1.00 90.12 108 TYR A N 1
ATOM 824 C CA . TYR A 1 108 ? 6.748 8.288 -3.323 1.00 90.12 108 TYR A CA 1
ATOM 825 C C . TYR A 1 108 ? 6.585 9.314 -2.198 1.00 90.12 108 TYR A C 1
ATOM 827 O O . TYR A 1 108 ? 5.893 9.044 -1.216 1.00 90.12 108 TYR A O 1
ATOM 835 N N . LYS A 1 109 ? 7.230 10.476 -2.321 1.00 92.06 109 LYS A N 1
ATOM 836 C CA . LYS A 1 109 ? 7.254 11.536 -1.307 1.00 92.06 109 LYS A CA 1
ATOM 837 C C . LYS A 1 109 ? 6.330 12.707 -1.641 1.00 92.06 109 LYS A C 1
ATOM 839 O O . LYS A 1 109 ? 6.197 13.605 -0.817 1.00 92.06 109 LYS A O 1
ATOM 844 N N . LEU A 1 110 ? 5.668 12.683 -2.800 1.00 91.00 110 LEU A N 1
ATOM 845 C CA . LEU A 1 110 ? 4.756 13.746 -3.213 1.00 91.00 110 LEU A CA 1
ATOM 846 C C . LEU A 1 110 ? 3.621 13.945 -2.183 1.00 91.00 110 LEU A C 1
ATOM 848 O O . LEU A 1 110 ? 2.927 12.973 -1.835 1.00 91.00 110 LEU A O 1
ATOM 852 N N . PRO A 1 111 ? 3.416 15.184 -1.691 1.00 88.00 111 PRO A N 1
ATOM 853 C CA . PRO A 1 111 ? 2.341 15.491 -0.757 1.00 88.00 111 PRO A CA 1
ATOM 854 C C . PRO A 1 111 ? 0.979 15.185 -1.397 1.00 88.00 111 PRO A C 1
ATOM 856 O O . PRO A 1 111 ? 0.779 15.367 -2.594 1.00 88.00 111 PRO A O 1
ATOM 859 N N . GLY A 1 112 ? 0.049 14.639 -0.611 1.00 86.75 112 GLY A N 1
ATOM 860 C CA . GLY A 1 112 ? -1.274 14.203 -1.083 1.00 86.75 112 GLY A CA 1
ATOM 861 C C . GLY A 1 112 ? -1.316 12.812 -1.733 1.00 86.75 112 GLY A C 1
ATOM 862 O O . GLY A 1 112 ? -2.360 12.161 -1.703 1.00 86.75 112 GLY A O 1
ATOM 863 N N . ILE A 1 113 ? -0.188 12.306 -2.246 1.00 93.38 113 ILE A N 1
ATOM 864 C CA . ILE A 1 113 ? -0.089 10.939 -2.782 1.00 93.38 113 ILE A CA 1
ATOM 865 C C . ILE A 1 113 ? 0.431 9.982 -1.710 1.00 93.38 113 ILE A C 1
ATOM 867 O O . ILE A 1 113 ? -0.144 8.913 -1.499 1.00 93.38 113 ILE A O 1
ATOM 871 N N . GLY A 1 114 ? 1.513 10.364 -1.023 1.00 91.19 114 GLY A N 1
ATOM 872 C CA . GLY A 1 114 ? 2.232 9.475 -0.109 1.00 91.19 114 GLY A CA 1
ATOM 873 C C . GLY A 1 114 ? 1.498 9.186 1.202 1.00 91.19 114 GLY A C 1
ATOM 874 O O . GLY A 1 114 ? 1.499 8.046 1.655 1.00 91.19 114 GLY A O 1
ATOM 875 N N . ARG A 1 115 ? 0.840 10.186 1.802 1.00 95.06 115 ARG A N 1
ATOM 876 C CA . ARG A 1 115 ? 0.160 10.072 3.106 1.00 95.06 115 ARG A CA 1
ATOM 877 C C . ARG A 1 115 ? -1.315 10.437 2.997 1.00 95.06 115 ARG A C 1
ATOM 879 O O . ARG A 1 115 ? -1.666 11.389 2.30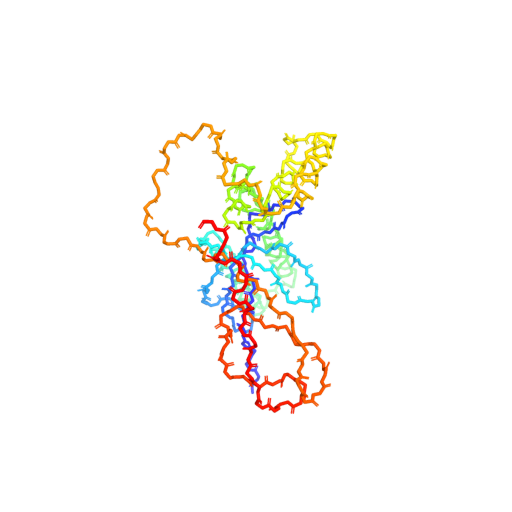4 1.00 95.06 115 ARG A O 1
ATOM 886 N N . ALA A 1 116 ? -2.170 9.681 3.682 1.00 95.38 116 ALA A N 1
ATOM 887 C CA . ALA A 1 116 ? -3.577 10.045 3.823 1.00 95.38 116 ALA A CA 1
ATOM 888 C C . ALA A 1 116 ? -3.710 11.271 4.743 1.00 95.38 116 ALA A C 1
ATOM 890 O O . ALA A 1 116 ? -2.880 11.467 5.628 1.00 95.38 116 ALA A O 1
ATOM 891 N N . SER A 1 117 ? -4.755 12.080 4.582 1.00 95.44 117 SER A N 1
ATOM 892 C CA . SER A 1 117 ? -5.150 13.024 5.637 1.00 95.44 117 SER A CA 1
ATOM 893 C C . SER A 1 117 ? -5.794 12.269 6.804 1.00 95.44 117 SER A C 1
ATOM 895 O O . SER A 1 117 ? -6.348 11.191 6.589 1.00 95.44 117 SER A O 1
ATOM 897 N N . PHE A 1 118 ? -5.781 12.835 8.015 1.00 95.88 118 PHE A N 1
ATOM 898 C CA . PHE A 1 118 ? -6.362 12.199 9.208 1.00 95.88 118 PHE A CA 1
ATOM 899 C C . PHE A 1 118 ? -7.820 11.753 8.987 1.00 95.88 118 PHE A C 1
ATOM 901 O O . PHE A 1 118 ? -8.142 10.571 9.097 1.00 95.88 118 PHE A O 1
ATOM 908 N N . ARG A 1 119 ? -8.689 12.666 8.521 1.00 96.31 119 ARG A N 1
ATOM 909 C CA . ARG A 1 119 ? -10.097 12.350 8.196 1.00 96.31 119 ARG A CA 1
ATOM 910 C C . ARG A 1 119 ? -10.227 11.211 7.180 1.00 96.31 119 ARG A C 1
ATOM 912 O O . ARG A 1 119 ? -11.113 10.365 7.293 1.00 96.31 119 ARG A O 1
ATOM 919 N N . ARG A 1 120 ? -9.354 11.185 6.165 1.00 95.50 120 ARG A N 1
ATOM 920 C CA . ARG A 1 120 ? -9.351 10.131 5.143 1.00 95.50 120 ARG A CA 1
ATOM 921 C C . ARG A 1 120 ? -8.870 8.800 5.715 1.00 95.50 120 ARG A C 1
ATOM 923 O O . ARG A 1 120 ? -9.451 7.778 5.364 1.00 95.50 120 ARG A O 1
ATOM 930 N N . ALA A 1 121 ? -7.851 8.816 6.571 1.00 96.44 121 ALA A N 1
ATOM 931 C CA . ALA A 1 121 ? -7.329 7.638 7.248 1.00 96.44 121 ALA A CA 1
ATOM 932 C C . ALA A 1 121 ? -8.406 6.989 8.127 1.00 96.44 121 ALA A C 1
ATOM 934 O O . ALA A 1 121 ? -8.674 5.803 7.952 1.00 96.44 121 ALA A O 1
ATOM 935 N N . CYS A 1 122 ? -9.113 7.765 8.956 1.00 96.25 122 CYS A N 1
ATOM 936 C CA . CYS A 1 122 ? -10.226 7.259 9.768 1.00 96.25 122 CYS A CA 1
ATOM 937 C C . CYS A 1 122 ? -11.316 6.609 8.903 1.00 96.25 122 CYS A C 1
ATOM 939 O O . CYS A 1 122 ? -11.686 5.463 9.140 1.00 96.25 122 CYS A O 1
ATOM 941 N N . LYS A 1 123 ? -11.745 7.280 7.822 1.00 96.50 123 LYS A N 1
ATOM 942 C CA . LYS A 1 123 ? -12.754 6.742 6.892 1.00 96.50 123 LYS A CA 1
ATOM 943 C C . LYS A 1 123 ? -12.302 5.456 6.188 1.00 96.50 123 LYS A C 1
ATOM 945 O O . LYS A 1 123 ? -13.131 4.613 5.855 1.00 96.50 123 LYS A O 1
ATOM 950 N N . LEU A 1 124 ? -11.007 5.309 5.903 1.00 95.94 124 LEU A N 1
ATOM 951 C CA . LEU A 1 124 ? -10.454 4.083 5.319 1.00 95.94 124 LEU A CA 1
ATOM 952 C C . LEU A 1 124 ? -10.441 2.935 6.331 1.00 95.94 124 LEU A C 1
ATOM 954 O O . LEU A 1 124 ? -10.828 1.827 5.973 1.00 95.94 124 LEU A O 1
ATOM 958 N N . VAL A 1 125 ? -10.032 3.205 7.571 1.00 96.00 125 VAL A N 1
ATOM 959 C CA . VAL A 1 125 ? -10.003 2.225 8.667 1.00 96.00 125 VAL A CA 1
ATOM 960 C C . VAL A 1 125 ? -11.406 1.735 9.016 1.00 96.00 125 VAL A C 1
ATOM 962 O O . VAL A 1 125 ? -11.617 0.531 9.150 1.00 96.00 125 VAL A O 1
ATOM 965 N N . GLU A 1 126 ? -12.369 2.651 9.083 1.00 95.44 126 GLU A N 1
ATOM 966 C CA . GLU A 1 126 ? -13.780 2.353 9.325 1.00 95.44 126 GLU A CA 1
ATOM 967 C C . GLU A 1 126 ? -14.369 1.483 8.207 1.00 95.44 126 GLU A C 1
ATOM 969 O O . GLU A 1 126 ? -14.911 0.413 8.471 1.00 95.44 126 GLU A O 1
ATOM 974 N N . ARG A 1 127 ? -14.166 1.867 6.936 1.00 93.56 127 ARG A N 1
ATOM 975 C CA . ARG A 1 127 ? -14.604 1.065 5.776 1.00 93.56 127 ARG A CA 1
ATOM 976 C C . ARG A 1 127 ? -13.944 -0.307 5.702 1.00 93.56 127 ARG A C 1
ATOM 978 O O . ARG A 1 127 ? -14.526 -1.225 5.135 1.00 93.56 127 ARG A O 1
ATOM 985 N N . ALA A 1 128 ? -12.727 -0.430 6.219 1.00 94.75 128 ALA A N 1
ATOM 986 C CA . ALA A 1 128 ? -12.014 -1.695 6.287 1.00 94.75 128 ALA A CA 1
ATOM 987 C C . ALA A 1 128 ? -12.437 -2.557 7.491 1.00 94.75 128 ALA A C 1
ATOM 989 O O . ALA A 1 128 ? -11.972 -3.688 7.608 1.00 94.75 128 ALA A O 1
ATOM 990 N N . GLY A 1 129 ? -13.287 -2.053 8.392 1.00 94.62 129 GLY A N 1
ATOM 991 C CA . GLY A 1 129 ? -13.759 -2.811 9.550 1.00 94.62 129 GLY A CA 1
ATOM 992 C C . GLY A 1 129 ? -12.638 -3.239 10.502 1.00 94.62 129 GLY A C 1
ATOM 993 O O . GLY A 1 129 ? -12.764 -4.262 11.166 1.00 94.62 129 GLY A O 1
ATOM 994 N N . LEU A 1 130 ? -11.534 -2.483 10.580 1.00 92.25 130 LEU A N 1
ATOM 995 C CA . LEU A 1 130 ? -10.373 -2.827 11.425 1.00 92.25 130 LEU A CA 1
ATOM 996 C C . LEU A 1 130 ? -10.612 -2.584 12.931 1.00 92.25 130 LEU A C 1
ATOM 998 O O . LEU A 1 130 ? -9.726 -2.814 13.754 1.00 92.25 130 LEU A O 1
ATOM 1002 N N . GLY A 1 131 ? -11.814 -2.130 13.289 1.00 92.94 131 GLY A N 1
ATOM 1003 C CA . GLY A 1 131 ? -12.259 -1.917 14.659 1.00 92.94 131 GLY A CA 1
ATOM 1004 C C . GLY A 1 131 ? -11.677 -0.667 15.339 1.00 92.94 131 GLY A C 1
ATOM 1005 O O . GLY A 1 131 ? -10.859 0.059 14.764 1.00 92.94 131 GLY A O 1
ATOM 1006 N N . PRO A 1 132 ? -12.084 -0.405 16.595 1.00 95.12 132 PRO A N 1
ATOM 1007 C CA . PRO A 1 132 ? -11.720 0.817 17.317 1.00 95.12 132 PRO A CA 1
ATOM 1008 C C . PRO A 1 132 ? -10.221 0.945 17.616 1.00 95.12 132 PRO A C 1
ATOM 1010 O O . PRO A 1 132 ? -9.686 2.051 17.624 1.00 95.12 132 PRO A O 1
ATOM 1013 N N . ARG A 1 133 ? -9.512 -0.179 17.800 1.00 94.50 133 ARG A N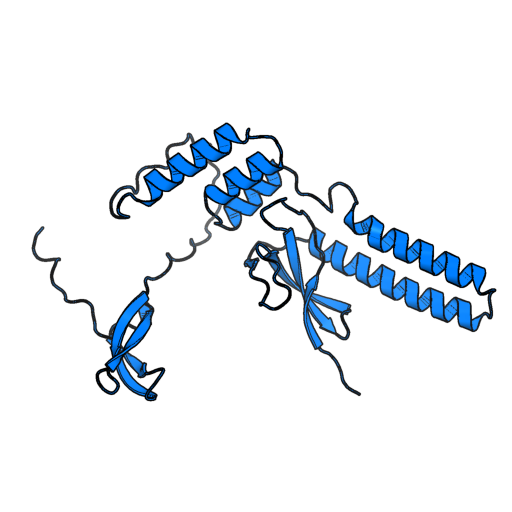 1
ATOM 1014 C CA . ARG A 1 133 ? -8.060 -0.187 18.059 1.00 94.50 133 ARG A CA 1
ATOM 1015 C C . ARG A 1 133 ? -7.271 0.469 16.926 1.00 94.50 133 ARG A C 1
ATOM 1017 O O . ARG A 1 133 ? -6.359 1.251 17.178 1.00 94.50 133 ARG A O 1
ATOM 1024 N N . ALA A 1 134 ? -7.651 0.195 15.678 1.00 95.31 134 ALA A N 1
ATOM 1025 C CA . ALA A 1 134 ? -7.006 0.800 14.521 1.00 95.31 134 ALA A CA 1
ATOM 1026 C C . ALA A 1 134 ? -7.269 2.313 14.447 1.00 95.31 134 ALA A C 1
ATOM 1028 O O . ALA A 1 134 ? -6.370 3.060 14.077 1.00 95.31 134 ALA A O 1
ATOM 1029 N N . LEU A 1 135 ? -8.454 2.785 14.852 1.00 95.69 135 LEU 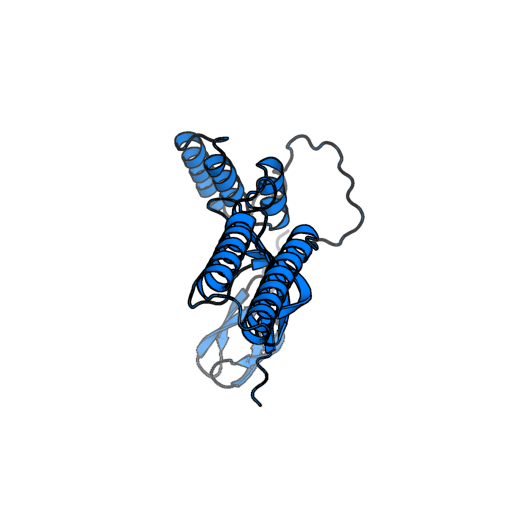A N 1
ATOM 1030 C CA . LEU A 1 135 ? -8.755 4.221 14.920 1.00 95.69 135 LEU A CA 1
ATOM 1031 C C . LEU A 1 135 ? -7.909 4.940 15.979 1.00 95.69 135 LEU A C 1
ATOM 1033 O O . LEU A 1 135 ? -7.414 6.033 15.714 1.00 95.69 135 LEU A O 1
ATOM 1037 N N . VAL A 1 136 ? -7.686 4.315 17.141 1.00 96.06 136 VAL A N 1
ATOM 1038 C CA . VAL A 1 136 ? -6.769 4.848 18.165 1.00 96.06 136 VAL A CA 1
ATOM 1039 C C . VAL A 1 136 ? -5.342 4.934 17.619 1.00 96.06 136 VAL A C 1
ATOM 1041 O O . VAL A 1 136 ? -4.696 5.970 17.769 1.00 96.06 136 VAL A O 1
ATOM 1044 N N . ALA A 1 137 ? -4.875 3.899 16.911 1.00 95.31 137 ALA A N 1
ATOM 1045 C CA . ALA A 1 137 ? -3.557 3.905 16.276 1.00 95.31 137 ALA A CA 1
ATOM 1046 C C . ALA A 1 137 ? -3.412 5.022 15.227 1.00 95.31 137 ALA A C 1
ATOM 1048 O O . ALA A 1 137 ? -2.377 5.686 15.186 1.00 95.31 137 ALA A O 1
ATOM 1049 N N . VAL A 1 138 ? -4.451 5.281 14.418 1.00 96.38 138 VAL A N 1
ATOM 1050 C CA . VAL A 1 138 ? -4.472 6.435 13.501 1.00 96.38 138 VAL A CA 1
ATOM 1051 C C . VAL A 1 138 ? -4.379 7.745 14.276 1.00 96.38 138 VAL A C 1
ATOM 1053 O O . VAL A 1 138 ? -3.571 8.594 13.923 1.00 96.38 138 VAL A O 1
ATOM 1056 N N . GLY A 1 139 ? -5.169 7.928 15.332 1.00 96.25 139 GLY A N 1
ATOM 1057 C CA . GLY A 1 139 ? -5.132 9.161 16.117 1.00 96.25 139 GLY A CA 1
ATOM 1058 C C . GLY A 1 139 ? -3.758 9.449 16.720 1.00 96.25 139 GLY A C 1
ATOM 1059 O O . GLY A 1 139 ? -3.243 10.554 16.560 1.00 96.25 139 GLY A O 1
ATOM 1060 N N . LEU A 1 140 ? -3.114 8.433 17.298 1.00 96.62 140 LEU A N 1
ATOM 1061 C CA . LEU A 1 140 ? -1.748 8.545 17.811 1.00 96.62 140 LEU A CA 1
ATOM 1062 C C . LEU A 1 140 ? -0.745 8.887 16.694 1.00 96.62 140 LEU A C 1
ATOM 1064 O O . LEU A 1 140 ? 0.081 9.782 16.843 1.00 96.62 140 LEU A O 1
ATOM 1068 N N . ALA A 1 141 ? -0.842 8.213 15.544 1.00 95.38 141 ALA A N 1
ATOM 1069 C CA . ALA A 1 141 ? 0.058 8.412 14.407 1.00 95.38 141 ALA A CA 1
ATOM 1070 C C . ALA A 1 141 ? -0.014 9.816 13.782 1.00 95.38 141 ALA A C 1
ATOM 1072 O O . ALA A 1 141 ? 0.963 10.271 13.184 1.00 95.38 141 ALA A O 1
ATOM 1073 N N . TYR A 1 142 ? -1.167 10.477 13.879 1.00 96.06 142 TYR A N 1
ATOM 1074 C CA . TYR A 1 142 ? -1.385 11.830 13.361 1.00 96.06 142 TYR A CA 1
ATOM 1075 C C . TYR A 1 142 ? -1.228 12.920 14.432 1.00 96.06 142 TYR A C 1
ATOM 1077 O O . TYR A 1 142 ? -1.330 14.095 14.092 1.00 96.06 142 TYR A O 1
ATOM 1085 N N . GLY A 1 143 ? -0.943 12.554 15.688 1.00 96.38 143 GLY A N 1
ATOM 1086 C CA . GLY A 1 143 ? -0.808 13.500 16.801 1.00 96.38 143 GLY A CA 1
ATOM 1087 C C . GLY A 1 143 ? -2.138 14.051 17.325 1.00 96.38 143 GLY A C 1
ATOM 1088 O O . GLY A 1 143 ? -2.140 15.036 18.050 1.00 96.38 143 GLY A O 1
ATOM 1089 N N . GLU A 1 144 ? -3.259 13.424 16.963 1.00 96.25 144 GLU A N 1
ATOM 1090 C CA . GLU A 1 144 ? -4.611 13.785 17.422 1.00 96.25 144 GLU A CA 1
ATOM 1091 C C . GLU A 1 144 ? -4.952 13.145 18.778 1.00 96.25 144 GLU A C 1
ATOM 1093 O O . GLU A 1 144 ? -5.948 13.497 19.400 1.00 96.25 144 GLU A O 1
ATOM 1098 N N . LEU A 1 145 ? -4.150 12.171 19.220 1.00 95.06 145 LEU A N 1
ATOM 1099 C CA . LEU A 1 145 ? -4.205 11.593 20.560 1.00 95.06 145 LEU A CA 1
ATOM 1100 C C . LEU A 1 145 ? -2.826 11.611 21.201 1.00 95.06 145 LEU A C 1
ATOM 1102 O O . LEU A 1 145 ? -1.827 11.280 20.554 1.00 95.06 145 LEU A O 1
ATOM 1106 N N . THR A 1 146 ? -2.793 11.908 22.497 1.00 97.31 146 THR A N 1
ATOM 1107 C CA . THR A 1 146 ? -1.583 11.713 23.296 1.00 97.31 146 THR A CA 1
ATOM 1108 C C . THR A 1 146 ? -1.341 10.213 23.543 1.00 97.31 146 THR A C 1
ATOM 1110 O O . THR A 1 146 ? -2.286 9.415 23.518 1.00 97.31 146 THR A O 1
ATOM 1113 N N . PRO A 1 147 ? -0.090 9.779 23.788 1.00 97.38 147 PRO A N 1
ATOM 1114 C CA . PRO A 1 147 ? 0.204 8.382 24.122 1.00 97.38 147 PRO A CA 1
ATOM 1115 C C . PRO A 1 147 ? -0.563 7.873 25.355 1.00 97.38 147 PRO A C 1
ATOM 1117 O O . PRO A 1 147 ? -0.976 6.711 25.389 1.00 97.38 147 PRO A O 1
ATOM 1120 N N . GLU A 1 148 ? -0.788 8.744 26.342 1.00 97.12 148 GLU A N 1
ATOM 1121 C CA . GLU A 1 148 ? -1.542 8.441 27.563 1.00 97.12 148 GLU A CA 1
ATOM 1122 C C . GLU A 1 148 ? -3.028 8.215 27.258 1.00 97.12 148 GLU A C 1
ATOM 1124 O O . GLU A 1 148 ? -3.587 7.185 27.635 1.00 97.12 148 GLU A O 1
ATOM 1129 N N . GLU A 1 149 ? -3.653 9.108 26.483 1.00 96.56 149 GLU A N 1
ATOM 1130 C CA . GLU A 1 149 ? -5.044 8.955 26.042 1.00 96.56 149 GLU A CA 1
ATOM 1131 C C . GLU A 1 149 ? -5.238 7.723 25.156 1.00 96.56 149 GLU A C 1
ATOM 1133 O O . GLU A 1 149 ? -6.241 7.016 25.275 1.00 96.56 149 GLU A O 1
ATOM 1138 N N . ALA A 1 150 ? -4.285 7.449 24.260 1.00 95.88 150 ALA A N 1
ATOM 1139 C CA . ALA A 1 150 ? -4.320 6.270 23.406 1.00 95.88 150 ALA A CA 1
ATOM 1140 C C . ALA A 1 150 ? -4.272 4.983 24.242 1.00 95.88 150 ALA A C 1
ATOM 1142 O O . ALA A 1 150 ? -5.067 4.073 24.006 1.00 95.88 150 ALA A O 1
ATOM 1143 N N . SER A 1 151 ? -3.398 4.932 25.251 1.00 96.62 151 SER A N 1
ATOM 1144 C CA . SER A 1 151 ? -3.286 3.794 26.171 1.00 96.62 151 SER A CA 1
ATOM 1145 C C . SER A 1 151 ? -4.556 3.625 27.007 1.00 96.62 151 SER A C 1
ATOM 1147 O O . SER A 1 151 ? -5.109 2.529 27.056 1.00 96.62 151 SER A O 1
ATOM 1149 N N . ALA A 1 152 ? -5.088 4.714 27.572 1.00 96.31 152 ALA A N 1
ATOM 1150 C CA . ALA A 1 152 ? -6.344 4.695 28.319 1.00 96.31 152 ALA A CA 1
ATOM 1151 C C . ALA A 1 152 ? -7.520 4.200 27.457 1.00 96.31 152 ALA A C 1
ATOM 1153 O O . ALA A 1 152 ? -8.297 3.351 27.891 1.00 96.31 152 ALA A O 1
ATOM 1154 N N . ARG A 1 153 ? -7.633 4.657 26.200 1.00 95.25 153 ARG A N 1
ATOM 1155 C CA . ARG A 1 153 ? -8.669 4.169 25.272 1.00 95.25 153 ARG A CA 1
ATOM 1156 C C . ARG A 1 153 ? -8.488 2.701 24.903 1.00 95.25 153 ARG A C 1
ATOM 1158 O O . ARG A 1 153 ? -9.487 2.011 24.727 1.00 95.25 153 ARG A O 1
ATOM 1165 N N . LEU A 1 154 ? -7.255 2.219 24.759 1.00 94.56 154 LEU A N 1
ATOM 1166 C CA . LEU A 1 154 ? -6.998 0.803 24.488 1.00 94.56 154 LEU A CA 1
ATOM 1167 C C . LEU A 1 154 ? -7.393 -0.082 25.674 1.00 94.56 154 LEU A C 1
ATOM 1169 O O . LEU A 1 154 ? -8.046 -1.096 25.439 1.00 94.56 154 LEU A O 1
ATOM 1173 N N . LEU A 1 155 ? -7.094 0.337 26.909 1.00 95.12 155 LEU A N 1
ATOM 1174 C CA . LEU A 1 155 ? -7.524 -0.359 28.128 1.00 95.12 155 LEU A CA 1
ATOM 1175 C C . LEU A 1 155 ? -9.055 -0.428 28.221 1.00 95.12 155 LEU A C 1
ATOM 1177 O O . LEU A 1 155 ? -9.616 -1.509 28.368 1.00 95.12 155 LEU A O 1
ATOM 1181 N N . LEU A 1 156 ? -9.753 0.690 27.984 1.00 94.00 156 LEU A N 1
ATOM 1182 C CA . LEU A 1 156 ? -11.224 0.706 27.952 1.00 94.00 156 LEU A CA 1
ATOM 1183 C C . LEU A 1 156 ? -11.813 -0.237 26.886 1.00 94.00 156 LEU A C 1
ATOM 1185 O O . LEU A 1 156 ? -12.902 -0.784 27.062 1.00 94.00 156 LEU A O 1
ATOM 1189 N N . LEU A 1 157 ? -11.123 -0.422 25.756 1.00 92.00 157 LEU A N 1
ATOM 1190 C CA . LEU A 1 157 ? -11.535 -1.362 24.709 1.00 92.00 157 LEU A CA 1
ATOM 1191 C C . LEU A 1 157 ? -11.241 -2.823 25.076 1.00 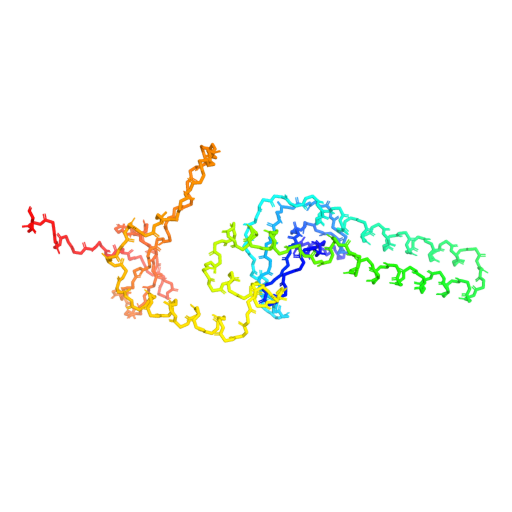92.00 157 LEU A C 1
ATOM 1193 O O . LEU A 1 157 ? -11.964 -3.709 24.623 1.00 92.00 157 LEU A O 1
ATOM 1197 N N . GLU A 1 158 ? -10.192 -3.086 25.854 1.00 93.25 158 GLU A N 1
ATOM 1198 C CA . GLU A 1 158 ? -9.878 -4.413 26.396 1.00 93.25 158 GLU A CA 1
ATOM 1199 C C . GLU A 1 158 ? -10.909 -4.851 27.430 1.00 93.25 158 GLU A C 1
ATOM 1201 O O . GLU A 1 158 ? -11.454 -5.951 27.309 1.00 93.25 158 GLU A O 1
ATOM 1206 N N . ASP A 1 159 ? -11.275 -3.951 28.340 1.00 91.44 159 ASP A N 1
ATOM 1207 C CA . ASP A 1 159 ? -12.320 -4.195 29.331 1.00 91.44 159 ASP A CA 1
ATOM 1208 C C . ASP A 1 159 ? -13.663 -4.491 28.646 1.00 91.44 159 ASP A C 1
ATOM 1210 O O . ASP A 1 159 ? -14.317 -5.485 28.959 1.00 91.44 159 ASP A O 1
ATOM 1214 N N . ARG A 1 160 ? -14.042 -3.719 27.614 1.00 85.00 160 ARG A N 1
ATOM 1215 C CA . ARG A 1 160 ? -15.265 -3.984 26.829 1.00 85.00 160 ARG A CA 1
ATOM 1216 C C . ARG A 1 160 ? -15.221 -5.290 26.035 1.00 85.00 160 ARG A C 1
ATOM 1218 O O . ARG A 1 160 ? -16.252 -5.930 25.876 1.00 85.00 160 ARG A O 1
ATOM 1225 N N . GLY A 1 161 ? -14.058 -5.679 25.512 1.00 76.12 161 GLY A N 1
ATOM 1226 C CA . GLY A 1 161 ? -13.898 -6.909 24.728 1.00 76.12 161 GLY A CA 1
ATOM 1227 C C . GLY A 1 161 ? -13.914 -8.193 25.563 1.00 76.12 161 GLY A C 1
ATOM 1228 O O . GLY A 1 161 ? -14.076 -9.274 25.000 1.00 76.12 161 GLY A O 1
ATOM 1229 N N . SER A 1 162 ? -13.738 -8.078 26.883 1.00 65.38 162 SER A N 1
ATOM 1230 C CA . SER A 1 162 ? -13.818 -9.198 27.830 1.00 65.38 162 SER A CA 1
ATOM 1231 C C . SER A 1 162 ? -15.224 -9.432 28.392 1.00 65.38 162 SER A C 1
ATOM 1233 O O . SER A 1 162 ? -15.475 -10.490 28.971 1.00 65.38 162 SER A O 1
ATOM 1235 N N . ALA A 1 163 ? -16.161 -8.503 28.168 1.00 58.75 163 ALA A N 1
ATOM 1236 C CA . ALA A 1 163 ? -17.570 -8.751 28.434 1.00 58.75 163 ALA A CA 1
ATOM 1237 C C . ALA A 1 163 ? -18.087 -9.846 27.475 1.00 58.75 163 ALA A C 1
ATOM 1239 O O . ALA A 1 163 ? -17.795 -9.791 26.275 1.00 58.75 163 ALA A O 1
ATOM 1240 N N . PRO A 1 164 ? -18.822 -10.861 27.972 1.00 54.00 164 PRO A N 1
ATOM 1241 C CA . PRO A 1 164 ? -19.380 -11.910 27.125 1.00 54.00 164 PRO A CA 1
ATOM 1242 C C . PRO A 1 164 ? -20.222 -11.275 26.011 1.00 54.00 164 PRO A C 1
ATOM 1244 O O . PRO A 1 164 ? -20.968 -10.326 26.256 1.00 54.00 164 PRO A O 1
ATOM 1247 N N . ALA A 1 165 ? -20.075 -11.779 24.781 1.00 55.91 165 ALA A N 1
ATOM 1248 C CA . ALA A 1 165 ? -20.656 -11.258 23.533 1.00 55.91 165 ALA A CA 1
ATOM 1249 C C . ALA A 1 165 ? -22.202 -11.342 23.459 1.00 55.91 165 ALA A C 1
ATOM 1251 O O . ALA A 1 165 ? -22.791 -11.332 22.377 1.00 55.91 165 ALA A O 1
ATOM 1252 N N . ASP A 1 166 ? -22.837 -11.437 24.618 1.00 50.25 166 ASP A N 1
ATOM 1253 C CA . ASP A 1 166 ? -24.216 -11.804 24.882 1.00 50.25 166 ASP A CA 1
ATOM 1254 C C . ASP A 1 166 ? -25.042 -10.561 25.270 1.00 50.25 166 ASP A C 1
ATOM 1256 O O . ASP A 1 166 ? -26.264 -10.634 25.351 1.00 50.25 166 ASP A O 1
ATOM 1260 N N . ALA A 1 167 ? -24.391 -9.416 25.514 1.00 50.12 167 ALA A N 1
ATOM 1261 C CA . ALA A 1 167 ? -25.033 -8.206 26.016 1.00 50.12 167 ALA A CA 1
ATOM 1262 C C . ALA A 1 167 ? -24.495 -6.942 25.328 1.00 50.12 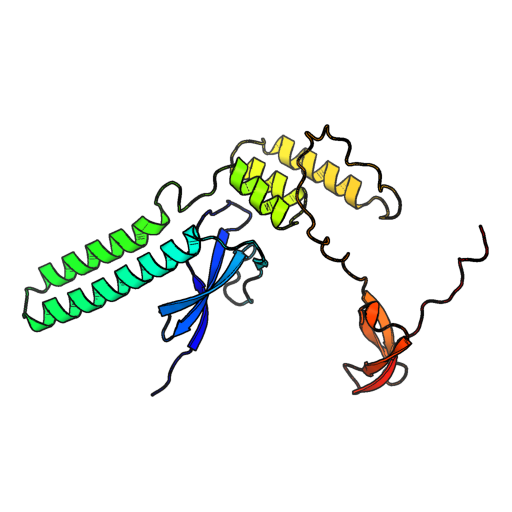167 ALA A C 1
ATOM 1264 O O . ALA A 1 167 ? -23.535 -6.341 25.803 1.00 50.12 167 ALA A O 1
ATOM 1265 N N . SER A 1 168 ? -25.095 -6.550 24.198 1.00 51.25 168 SER A N 1
ATOM 1266 C CA . SER A 1 168 ? -25.399 -5.151 23.813 1.00 51.25 168 SER A CA 1
ATOM 1267 C C . SER A 1 168 ? -25.566 -5.000 22.295 1.00 51.25 168 SER A C 1
ATOM 1269 O O . SER A 1 168 ? -24.605 -4.774 21.565 1.00 51.25 168 SER A O 1
ATOM 1271 N N . ASP A 1 169 ? -26.818 -5.052 21.834 1.00 47.62 169 ASP A N 1
ATOM 1272 C CA . ASP A 1 169 ? -27.234 -4.476 20.545 1.00 47.62 169 ASP A CA 1
ATOM 1273 C C . ASP A 1 169 ? -27.525 -2.952 20.666 1.00 47.62 169 ASP A C 1
ATOM 1275 O O . ASP A 1 169 ? -27.878 -2.316 19.679 1.00 47.62 169 ASP A O 1
ATOM 1279 N N . ASP A 1 170 ? -27.295 -2.326 21.834 1.00 50.09 170 ASP A N 1
ATOM 1280 C CA . ASP A 1 170 ? -27.810 -0.975 22.155 1.00 50.09 170 ASP A CA 1
ATOM 1281 C C . ASP A 1 170 ? -26.757 0.143 22.330 1.00 50.09 170 ASP A C 1
ATOM 1283 O O . ASP A 1 170 ? -27.060 1.212 22.854 1.00 50.09 170 ASP A O 1
ATOM 1287 N N . ALA A 1 171 ? -25.505 -0.032 21.896 1.00 45.25 171 ALA A N 1
ATOM 1288 C CA . ALA A 1 171 ? -24.458 0.986 22.097 1.00 45.25 171 ALA A CA 1
ATOM 1289 C C . ALA A 1 171 ? -23.940 1.606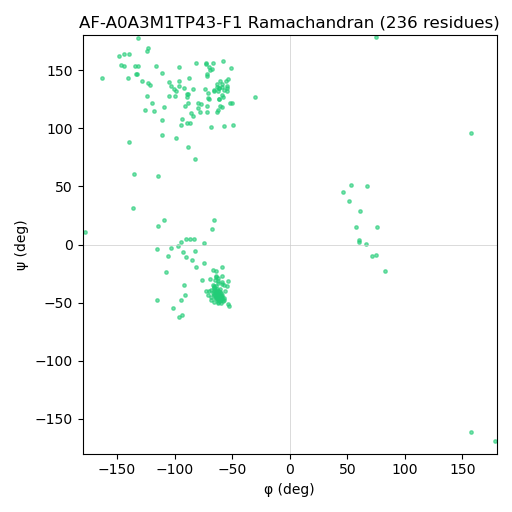 20.789 1.00 45.25 171 ALA A C 1
ATOM 1291 O O . ALA A 1 171 ? -22.745 1.553 20.493 1.00 45.25 171 ALA A O 1
ATOM 1292 N N . CYS A 1 172 ? -24.835 2.224 20.014 1.00 41.81 172 CYS A N 1
ATOM 1293 C CA . CYS A 1 172 ? -24.474 3.167 18.946 1.00 41.81 172 CYS A CA 1
ATOM 1294 C C . CYS A 1 172 ? -25.353 4.432 18.913 1.00 41.81 172 CYS A C 1
ATOM 1296 O O . CYS A 1 172 ? -25.489 5.050 17.862 1.00 41.81 172 CYS A O 1
ATOM 1298 N N . ASP A 1 173 ? -25.848 4.893 20.066 1.00 40.78 173 ASP A N 1
ATOM 1299 C CA . ASP A 1 173 ? -26.278 6.288 20.235 1.00 40.78 173 ASP A CA 1
ATOM 1300 C C . ASP A 1 173 ? -25.068 7.186 20.546 1.00 40.78 173 ASP A C 1
ATOM 1302 O O . ASP A 1 173 ? -24.829 7.649 21.659 1.00 40.78 173 ASP A O 1
ATOM 1306 N N . LEU A 1 174 ? -24.269 7.433 19.509 1.00 50.16 174 LEU A N 1
ATOM 1307 C CA . LEU A 1 174 ? -23.641 8.740 19.324 1.00 50.16 174 LEU A CA 1
ATOM 1308 C C . LEU A 1 174 ? -24.550 9.497 18.348 1.00 50.16 174 LEU A C 1
ATOM 1310 O O . LEU A 1 174 ? -24.969 8.885 17.367 1.00 50.16 174 LEU A O 1
ATOM 1314 N N . PRO A 1 175 ? -24.867 10.788 18.565 1.00 39.06 175 PRO A N 1
ATOM 1315 C CA . PRO A 1 175 ? -25.852 11.504 17.758 1.00 39.06 175 PRO A CA 1
ATOM 1316 C C . PRO A 1 175 ? -25.477 11.478 16.272 1.00 39.06 175 PRO A C 1
ATOM 1318 O O . PRO A 1 175 ? -24.605 12.212 15.797 1.00 39.06 175 PRO A O 1
ATOM 1321 N N . ALA A 1 176 ? -26.162 10.602 15.540 1.00 40.06 176 ALA A N 1
ATOM 1322 C CA . ALA A 1 176 ? -26.087 10.473 14.105 1.00 40.06 176 ALA A CA 1
ATOM 1323 C C . ALA A 1 176 ? -26.775 11.683 13.468 1.00 40.06 176 ALA A C 1
ATOM 1325 O O . ALA A 1 176 ? -27.977 11.900 13.612 1.00 40.06 176 ALA A O 1
ATOM 1326 N N . ARG A 1 177 ? -26.020 12.460 12.688 1.00 41.41 177 ARG A N 1
ATOM 1327 C CA . ARG A 1 177 ? -26.630 13.150 11.546 1.00 41.41 177 ARG A CA 1
ATOM 1328 C C . ARG A 1 177 ? -27.135 12.065 10.585 1.00 41.41 177 ARG A C 1
ATOM 1330 O O . ARG A 1 177 ? -26.377 11.126 10.333 1.00 41.41 177 ARG A O 1
ATOM 1337 N N . PRO A 1 178 ? -28.349 12.173 10.022 1.00 40.50 178 PRO A N 1
ATOM 1338 C CA . PRO A 1 178 ? -28.864 11.165 9.108 1.00 40.50 178 PRO A CA 1
ATOM 1339 C C . PRO A 1 178 ? -28.047 11.195 7.813 1.00 40.50 178 PRO A C 1
ATOM 1341 O O . PRO A 1 178 ? -28.226 12.065 6.963 1.00 40.50 178 PRO A O 1
ATOM 1344 N N . PHE A 1 179 ? -27.112 10.256 7.674 1.00 43.50 179 PHE A N 1
ATOM 1345 C CA . PHE A 1 179 ? -26.489 9.942 6.397 1.00 43.50 179 PHE A CA 1
ATOM 1346 C C . PHE A 1 179 ? -27.188 8.703 5.847 1.00 43.50 179 PHE A C 1
ATOM 1348 O O . PHE A 1 179 ? -26.839 7.570 6.172 1.00 43.50 179 PHE A O 1
ATOM 1355 N N . VAL A 1 180 ? -28.224 8.949 5.050 1.00 43.28 180 VAL A N 1
ATOM 1356 C CA . VAL A 1 180 ? -28.873 7.937 4.218 1.00 43.28 180 VAL A CA 1
ATOM 1357 C C . VAL A 1 180 ? -27.828 7.444 3.218 1.00 43.28 180 VAL A C 1
ATOM 1359 O O . VAL A 1 180 ? -27.318 8.219 2.411 1.00 43.28 180 VAL A O 1
ATOM 1362 N N . LEU A 1 181 ? -27.460 6.168 3.312 1.00 45.66 181 LEU A N 1
ATOM 1363 C CA . LEU A 1 181 ? -26.676 5.473 2.298 1.00 45.66 181 LEU A CA 1
ATOM 1364 C C . LEU A 1 181 ? -27.535 4.334 1.766 1.00 45.66 181 LEU A C 1
ATOM 1366 O O . LEU A 1 181 ? -27.892 3.409 2.493 1.00 45.66 181 LEU A O 1
ATOM 1370 N N . ASP A 1 182 ? -27.875 4.467 0.493 1.00 47.72 182 ASP A N 1
ATOM 1371 C CA . ASP A 1 182 ? -28.709 3.570 -0.284 1.00 47.72 182 ASP A CA 1
ATOM 1372 C C . ASP A 1 182 ? -28.270 2.100 -0.171 1.00 47.72 182 ASP A C 1
ATOM 1374 O O . ASP A 1 182 ? -27.148 1.732 -0.521 1.00 47.72 182 ASP A O 1
ATOM 1378 N N . GLY A 1 183 ? -29.195 1.250 0.281 1.00 54.06 183 GLY A N 1
ATOM 1379 C CA . GLY A 1 183 ? -29.534 -0.026 -0.363 1.00 54.06 183 GLY A CA 1
ATOM 1380 C C . GLY A 1 183 ? -28.459 -1.097 -0.595 1.00 54.06 183 GLY A C 1
ATOM 1381 O O . GLY A 1 183 ? -28.710 -2.014 -1.374 1.00 54.06 183 GLY A O 1
ATOM 1382 N N . GLN A 1 184 ? -27.284 -1.047 0.031 1.00 52.00 184 GLN A N 1
ATOM 1383 C CA . GLN A 1 184 ? -26.316 -2.150 -0.047 1.00 52.00 184 GLN A CA 1
ATOM 1384 C C . GLN A 1 184 ? -26.596 -3.176 1.070 1.00 52.00 184 GLN A C 1
ATOM 1386 O O . GLN A 1 184 ? -26.555 -2.803 2.244 1.00 52.00 184 GLN A O 1
ATOM 1391 N N . PRO A 1 185 ? -26.855 -4.463 0.757 1.00 46.50 185 PRO A N 1
ATOM 1392 C CA . PRO A 1 185 ? -26.982 -5.491 1.783 1.00 46.50 185 PRO A CA 1
ATOM 1393 C C . PRO A 1 185 ? -25.661 -5.622 2.555 1.00 46.50 185 PRO A C 1
ATOM 1395 O O . PRO A 1 185 ? -24.590 -5.798 1.971 1.00 46.50 185 PRO A O 1
ATOM 1398 N N . LEU A 1 186 ? -25.756 -5.497 3.880 1.00 51.69 186 LEU A N 1
ATOM 1399 C CA . LEU A 1 186 ? -24.646 -5.610 4.826 1.00 51.69 186 LEU A CA 1
ATOM 1400 C C . LEU A 1 186 ? -23.883 -6.939 4.642 1.00 51.69 186 LEU A C 1
ATOM 1402 O O . LEU A 1 186 ? -24.510 -7.975 4.406 1.00 51.69 186 LEU A O 1
ATOM 1406 N N . PRO A 1 187 ? -22.543 -6.950 4.788 1.00 51.78 187 PRO A N 1
ATOM 1407 C CA . PRO A 1 187 ? -21.769 -8.183 4.786 1.00 51.78 187 PRO A CA 1
ATOM 1408 C C . PRO A 1 187 ? -22.209 -9.079 5.948 1.00 51.78 187 PRO A C 1
ATOM 1410 O O . PRO A 1 187 ? -22.213 -8.683 7.113 1.00 51.78 187 PRO A O 1
ATOM 1413 N N . THR A 1 188 ? -22.586 -10.306 5.605 1.00 50.31 188 THR A N 1
ATOM 1414 C CA . THR A 1 188 ? -23.008 -11.363 6.518 1.00 50.31 188 THR A CA 1
ATOM 1415 C C . THR A 1 188 ? -21.981 -11.583 7.629 1.00 50.31 188 THR A C 1
ATOM 1417 O O . THR A 1 188 ? -20.817 -11.895 7.378 1.00 50.31 188 THR A O 1
ATOM 1420 N N . ARG A 1 189 ? -22.464 -11.428 8.865 1.00 51.25 189 ARG A N 1
ATOM 1421 C CA . ARG A 1 189 ? -21.857 -11.795 10.152 1.00 51.25 189 ARG A CA 1
ATOM 1422 C C . ARG A 1 189 ? -20.941 -13.019 10.009 1.00 51.25 189 ARG A C 1
ATOM 1424 O O . ARG A 1 189 ? -21.377 -14.054 9.508 1.00 51.25 189 ARG A O 1
ATOM 1431 N N . THR A 1 190 ? -19.690 -12.905 10.457 1.00 51.75 190 THR A N 1
ATOM 1432 C CA . THR A 1 190 ? -18.673 -13.966 10.435 1.00 51.75 190 THR A CA 1
ATOM 1433 C C . THR A 1 190 ? -19.251 -15.259 11.012 1.00 51.75 190 THR A C 1
ATOM 1435 O O . THR A 1 190 ? -19.434 -15.386 12.222 1.00 51.75 190 THR A O 1
ATOM 1438 N N . ALA A 1 191 ? -19.593 -16.210 10.143 1.00 62.75 191 ALA A N 1
ATOM 1439 C CA . ALA A 1 191 ? -20.182 -17.475 10.549 1.00 62.75 191 ALA A CA 1
ATOM 1440 C C . ALA A 1 191 ? -19.203 -18.209 11.478 1.00 62.75 191 ALA A C 1
ATOM 1442 O O . ALA A 1 191 ? -18.072 -18.511 11.090 1.00 62.75 191 ALA A O 1
ATOM 1443 N N . GLY A 1 192 ? -19.622 -18.475 12.718 1.00 80.44 192 GLY A N 1
ATOM 1444 C CA . GLY A 1 192 ? -18.813 -19.204 13.695 1.00 80.44 192 GLY A CA 1
ATOM 1445 C C . GLY A 1 192 ? -18.272 -20.529 13.137 1.00 80.44 192 GLY A C 1
ATOM 1446 O O . GLY A 1 192 ? -18.857 -21.155 12.251 1.00 80.44 192 GLY A O 1
ATOM 1447 N N . ALA A 1 193 ? -17.132 -20.980 13.652 1.00 88.38 193 ALA A N 1
ATOM 1448 C CA . ALA A 1 193 ? -16.582 -22.285 13.305 1.00 88.38 193 ALA A CA 1
ATOM 1449 C C . ALA A 1 193 ? -16.928 -23.308 14.393 1.00 88.38 193 ALA A C 1
ATOM 1451 O O . ALA A 1 193 ? -16.712 -23.055 15.575 1.00 88.38 193 ALA A O 1
ATOM 1452 N N . ILE A 1 194 ? -17.425 -24.475 13.993 1.00 90.31 194 ILE A N 1
ATOM 1453 C CA . ILE A 1 194 ? -17.720 -25.604 14.877 1.00 90.31 194 ILE A CA 1
ATOM 1454 C C . ILE A 1 194 ? -16.489 -26.502 14.923 1.00 90.31 194 ILE A C 1
ATOM 1456 O O . ILE A 1 194 ? -15.909 -26.819 13.881 1.00 90.31 194 ILE A O 1
ATOM 1460 N N . LYS A 1 195 ? -16.103 -26.927 16.125 1.00 94.56 195 LYS A N 1
ATOM 1461 C CA . LYS A 1 195 ? -15.075 -27.948 16.337 1.00 94.56 195 LYS A CA 1
ATOM 1462 C C . LYS A 1 195 ? -15.761 -29.253 16.732 1.00 94.56 195 LYS A C 1
ATOM 1464 O O . LYS A 1 195 ? -16.558 -29.254 17.663 1.00 94.56 195 LYS A O 1
ATOM 1469 N N . PHE A 1 196 ? -15.454 -30.346 16.043 1.00 95.06 196 PHE A N 1
ATOM 1470 C CA . PHE A 1 196 ? -15.915 -31.685 16.421 1.00 95.06 196 PHE A CA 1
ATOM 1471 C C . PHE A 1 196 ? -14.857 -32.734 16.066 1.00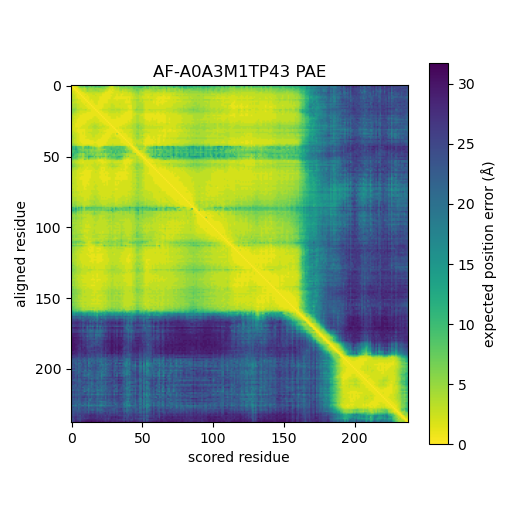 95.06 196 PHE A C 1
ATOM 1473 O O . PHE A 1 196 ? -14.027 -32.515 15.182 1.00 95.06 196 PHE A O 1
ATOM 1480 N N . ALA A 1 197 ? -14.860 -33.867 16.765 1.00 96.75 197 ALA A N 1
ATOM 1481 C CA . ALA A 1 197 ? -13.944 -34.970 16.489 1.00 96.75 197 ALA A CA 1
ATOM 1482 C C . ALA A 1 197 ? -14.494 -35.865 15.367 1.00 96.75 197 ALA A C 1
ATOM 1484 O O . ALA A 1 197 ? -15.669 -36.231 15.376 1.00 96.75 197 ALA A O 1
ATOM 1485 N N . CYS A 1 198 ? -13.653 -36.232 14.398 1.00 96.94 198 CYS A N 1
ATOM 1486 C CA . CYS A 1 198 ? -14.034 -37.172 13.345 1.00 96.94 198 CYS A CA 1
ATOM 1487 C C . CYS A 1 198 ? -14.293 -38.575 13.938 1.00 96.94 198 CYS A C 1
ATOM 1489 O O . CYS A 1 198 ? -13.426 -39.081 14.652 1.00 96.94 198 CYS A O 1
ATOM 1491 N N . PRO A 1 199 ? -15.408 -39.256 13.608 1.00 96.88 199 PRO A N 1
ATOM 1492 C CA . PRO A 1 199 ? -15.710 -40.585 14.153 1.00 96.88 199 PRO A CA 1
ATOM 1493 C C . PRO A 1 199 ? -14.727 -41.674 13.692 1.00 96.88 199 PRO A C 1
ATOM 1495 O O . PRO A 1 199 ? -14.580 -42.689 14.364 1.00 96.88 199 PRO A O 1
ATOM 1498 N N . HIS A 1 200 ? -14.026 -41.457 12.575 1.00 97.56 200 HIS A N 1
ATOM 1499 C CA . HIS A 1 200 ? -13.115 -42.443 11.991 1.00 97.56 200 HIS A CA 1
ATOM 1500 C C . HIS A 1 200 ? -11.673 -42.306 12.490 1.00 97.56 200 HIS A C 1
ATOM 1502 O O . HIS A 1 200 ? -11.036 -43.305 12.802 1.00 97.56 200 HIS A O 1
ATOM 1508 N N . CYS A 1 201 ? -11.141 -41.080 12.575 1.00 97.25 201 CYS A N 1
ATOM 1509 C CA . CYS A 1 201 ? -9.738 -40.839 12.949 1.00 97.25 201 CYS A CA 1
ATOM 1510 C C . CYS A 1 201 ? -9.547 -40.084 14.272 1.00 97.25 201 CYS A C 1
ATOM 1512 O O . CYS A 1 201 ? -8.410 -39.863 14.681 1.00 97.25 201 CYS A O 1
ATOM 1514 N N . ARG A 1 202 ? -10.635 -39.651 14.924 1.00 97.44 202 ARG A N 1
ATOM 1515 C CA . ARG A 1 202 ? -10.662 -38.908 16.201 1.00 97.44 202 ARG A CA 1
ATOM 1516 C C . ARG A 1 202 ? -9.947 -37.550 16.220 1.00 97.44 202 ARG A C 1
ATOM 1518 O O . ARG A 1 202 ? -9.929 -36.898 17.260 1.00 97.44 202 ARG A O 1
ATOM 1525 N N . ARG A 1 203 ? -9.416 -37.063 15.094 1.00 97.38 203 ARG A N 1
ATOM 1526 C CA . ARG A 1 203 ? -8.863 -35.700 15.004 1.00 97.38 203 ARG A CA 1
ATOM 1527 C C . ARG A 1 203 ? -9.970 -34.652 15.024 1.00 97.38 203 ARG A C 1
ATOM 1529 O O . ARG A 1 203 ? -11.055 -34.861 14.474 1.00 97.38 203 ARG A O 1
ATOM 1536 N N . VAL A 1 204 ? -9.681 -33.516 15.654 1.00 96.19 204 VAL A N 1
ATOM 1537 C CA . VAL A 1 204 ? -10.601 -32.379 15.757 1.00 96.19 204 VAL A CA 1
ATOM 1538 C C . VAL A 1 204 ? -10.607 -31.616 14.436 1.00 96.19 204 VAL A C 1
ATOM 1540 O O . VAL A 1 204 ? -9.607 -31.020 14.049 1.00 96.19 204 VAL A O 1
ATOM 1543 N N . SER A 1 205 ? -11.743 -31.621 13.745 1.00 94.38 205 SER A N 1
ATOM 1544 C CA . SER A 1 205 ? -11.967 -30.854 12.519 1.00 94.38 205 SER A CA 1
ATOM 1545 C C . SER A 1 205 ? -12.676 -29.535 12.837 1.00 94.38 205 SER A C 1
ATOM 1547 O O . SER A 1 205 ? -13.572 -29.492 13.683 1.00 94.38 205 SER A O 1
ATOM 1549 N N . LYS A 1 206 ? -12.279 -28.452 12.156 1.00 94.56 206 LYS A N 1
ATOM 1550 C CA . LYS A 1 206 ? -12.890 -27.118 12.266 1.00 94.56 206 LYS A CA 1
ATOM 1551 C C . LYS A 1 206 ? -13.656 -26.815 10.980 1.00 94.56 206 LYS A C 1
ATOM 1553 O O . LYS A 1 206 ? -13.051 -26.759 9.915 1.00 94.56 206 LYS A O 1
ATOM 1558 N N . VAL A 1 207 ? -14.970 -26.624 11.077 1.00 93.56 207 VAL A N 1
ATOM 1559 C CA . VAL A 1 207 ? -15.863 -26.463 9.915 1.00 93.56 207 VAL A CA 1
ATOM 1560 C C . VAL A 1 207 ? -16.791 -25.259 10.120 1.00 93.56 207 VAL A C 1
ATOM 1562 O O . VAL A 1 207 ? -17.152 -24.947 11.254 1.00 93.56 207 VAL A O 1
ATOM 1565 N N . THR A 1 208 ? -17.159 -24.547 9.052 1.00 91.75 208 THR A N 1
ATOM 1566 C CA . THR A 1 208 ? -18.088 -23.402 9.111 1.00 91.75 208 THR A CA 1
ATOM 1567 C C . THR A 1 208 ? -19.515 -23.838 9.471 1.00 91.75 208 THR A C 1
ATOM 1569 O O . THR A 1 208 ? -19.936 -24.954 9.158 1.00 91.75 208 THR A O 1
ATOM 1572 N N . VAL A 1 209 ? -20.283 -22.952 10.121 1.00 89.56 209 VAL A N 1
ATOM 1573 C CA . VAL A 1 209 ? -21.695 -23.189 10.501 1.00 89.56 209 VAL A CA 1
ATOM 1574 C C . VAL A 1 209 ? -22.583 -23.615 9.323 1.00 89.56 209 VAL A C 1
ATOM 1576 O O . VAL A 1 209 ? -23.507 -24.401 9.512 1.00 89.56 209 VAL A O 1
ATOM 1579 N N . GLU A 1 210 ? -22.291 -23.152 8.111 1.00 89.88 210 GLU A N 1
ATOM 1580 C CA . GLU A 1 210 ? -23.072 -23.443 6.898 1.00 89.88 210 GLU A CA 1
ATOM 1581 C C . GLU A 1 210 ? -23.069 -24.928 6.503 1.00 89.88 210 GLU A C 1
ATOM 1583 O O . GLU A 1 210 ? -23.971 -25.401 5.813 1.00 89.88 210 GLU A O 1
ATOM 1588 N N . LEU A 1 211 ? -22.063 -25.682 6.954 1.00 90.88 211 LEU A N 1
ATOM 1589 C CA . LEU A 1 211 ? -21.922 -27.105 6.650 1.00 90.88 211 LEU A CA 1
ATOM 1590 C C . LEU A 1 211 ? -22.619 -28.012 7.677 1.00 90.88 211 LEU A C 1
ATOM 1592 O O . LEU A 1 211 ? -22.525 -29.233 7.558 1.00 90.88 211 LEU A O 1
ATOM 1596 N N . ARG A 1 212 ? -23.342 -27.459 8.663 1.00 89.75 212 ARG A N 1
ATOM 1597 C CA . ARG A 1 212 ? -24.139 -28.236 9.635 1.00 89.75 212 ARG A CA 1
ATOM 1598 C C . ARG A 1 212 ? -25.121 -29.171 8.926 1.00 89.75 212 ARG A C 1
ATOM 1600 O O . ARG A 1 212 ? -25.824 -28.761 8.008 1.00 89.75 212 ARG A O 1
ATOM 1607 N N . GLY A 1 213 ? -25.163 -30.435 9.350 1.00 92.38 213 GLY A N 1
ATOM 1608 C CA . GLY A 1 213 ? -26.060 -31.454 8.794 1.00 92.38 213 GLY A CA 1
ATOM 1609 C C . GLY A 1 213 ? -25.705 -31.943 7.383 1.00 92.38 213 GLY A C 1
ATOM 1610 O O . GLY A 1 213 ? -26.261 -32.948 6.937 1.00 92.38 213 GLY A O 1
ATOM 1611 N N . ARG A 1 214 ? -24.758 -31.295 6.686 1.00 95.19 214 ARG A N 1
ATOM 1612 C CA . ARG A 1 214 ? -24.276 -31.735 5.371 1.00 95.19 214 ARG A CA 1
ATOM 1613 C C . ARG A 1 214 ? -23.232 -32.845 5.510 1.00 95.19 214 ARG A C 1
ATOM 1615 O O . ARG A 1 214 ? -22.577 -32.997 6.545 1.00 95.19 214 ARG A O 1
ATOM 1622 N N . VAL A 1 215 ? -23.092 -33.636 4.448 1.00 96.12 215 VAL A N 1
ATOM 1623 C CA . VAL A 1 215 ? -22.052 -34.666 4.332 1.00 96.12 215 VAL A CA 1
ATOM 1624 C C . VAL A 1 215 ? -20.809 -34.033 3.710 1.00 96.12 215 VAL A C 1
ATOM 1626 O O . VAL A 1 215 ? -20.891 -33.405 2.657 1.00 96.12 215 VAL A O 1
ATOM 1629 N N . GLY A 1 216 ? -19.665 -34.183 4.371 1.00 95.00 216 GLY A N 1
ATOM 1630 C CA . GLY A 1 216 ? -18.360 -33.709 3.915 1.00 95.00 216 GLY A CA 1
ATOM 1631 C C . GLY A 1 216 ? -17.298 -34.799 4.043 1.00 95.00 216 GLY A C 1
ATOM 1632 O O . GLY A 1 216 ? -17.576 -35.896 4.521 1.00 95.00 216 GLY A O 1
ATOM 1633 N N . ARG A 1 217 ? -16.065 -34.516 3.617 1.00 97.12 217 ARG A N 1
ATOM 1634 C CA . ARG A 1 217 ? -14.916 -35.417 3.814 1.00 97.12 217 ARG A CA 1
ATOM 1635 C C . ARG A 1 217 ? -14.016 -34.880 4.924 1.00 97.12 217 ARG A C 1
ATOM 1637 O O . ARG A 1 217 ? -13.788 -33.675 4.992 1.00 97.12 217 ARG A O 1
ATOM 1644 N N . CYS A 1 218 ? -13.489 -35.763 5.772 1.00 96.38 218 CYS A N 1
ATOM 1645 C CA . CYS A 1 218 ? -12.477 -35.382 6.763 1.00 96.38 218 CYS A CA 1
ATOM 1646 C C . CYS A 1 218 ? -11.195 -34.886 6.073 1.00 96.38 218 CYS A C 1
ATOM 1648 O O . CYS A 1 218 ? -10.730 -35.516 5.123 1.00 96.38 218 CYS A O 1
ATOM 1650 N N . THR A 1 219 ? -10.587 -33.812 6.582 1.00 95.25 219 THR A N 1
ATOM 1651 C CA . THR A 1 219 ? -9.304 -33.288 6.081 1.00 95.25 219 THR A CA 1
ATOM 1652 C C . THR A 1 219 ? -8.141 -34.258 6.282 1.00 95.25 219 THR A C 1
ATOM 1654 O O . THR A 1 219 ? -7.205 -34.246 5.490 1.00 95.25 219 THR A O 1
ATOM 1657 N N . ASP A 1 220 ? -8.216 -35.123 7.298 1.00 96.88 220 ASP A N 1
ATOM 1658 C CA . ASP A 1 220 ? -7.152 -36.071 7.633 1.00 96.88 220 ASP A CA 1
ATOM 1659 C C . ASP A 1 220 ? -7.356 -37.447 6.982 1.00 96.88 220 ASP A C 1
ATOM 1661 O O . ASP A 1 220 ? -6.524 -37.885 6.193 1.00 96.88 220 ASP A O 1
ATOM 1665 N N . CYS A 1 221 ? -8.463 -38.144 7.275 1.00 96.94 221 CYS A N 1
ATOM 1666 C CA . CYS A 1 221 ? -8.673 -39.519 6.790 1.00 96.94 221 CYS A CA 1
ATOM 1667 C C . CYS A 1 221 ? -9.449 -39.622 5.469 1.00 96.94 221 CYS A C 1
ATOM 1669 O O . CYS A 1 221 ? -9.595 -40.719 4.936 1.00 96.94 221 CYS A O 1
ATOM 1671 N N . ARG A 1 222 ? -9.981 -38.507 4.947 1.00 97.31 222 ARG A N 1
ATOM 1672 C CA . ARG A 1 222 ? -10.771 -38.416 3.700 1.00 97.31 222 ARG A CA 1
ATOM 1673 C C . ARG A 1 222 ? -12.070 -39.233 3.645 1.00 97.31 222 ARG A C 1
ATOM 1675 O O . ARG A 1 222 ? -12.760 -39.168 2.627 1.00 97.31 222 ARG A O 1
ATOM 1682 N N . GLN A 1 223 ? -12.447 -39.940 4.710 1.00 97.88 223 GLN A N 1
ATOM 1683 C CA . GLN A 1 223 ? -13.735 -40.633 4.784 1.00 97.88 223 GLN A CA 1
ATOM 1684 C C . GLN A 1 223 ? -14.904 -39.638 4.868 1.00 97.88 223 GLN A C 1
ATOM 1686 O O . GLN A 1 223 ? -14.753 -38.513 5.363 1.00 97.88 223 GLN A O 1
ATOM 1691 N N . LEU A 1 224 ? -16.055 -40.053 4.329 1.00 97.31 224 LEU A N 1
ATOM 1692 C CA . LEU A 1 224 ? -17.299 -39.284 4.344 1.00 97.31 224 LEU A CA 1
ATOM 1693 C C . LEU A 1 224 ? -17.858 -39.244 5.768 1.00 97.31 224 LEU A C 1
ATOM 1695 O O . LEU A 1 224 ? -18.064 -40.283 6.384 1.00 97.31 224 LEU A O 1
ATOM 1699 N N . LEU A 1 225 ? -18.119 -38.044 6.277 1.00 96.69 225 LEU A N 1
ATOM 1700 C CA . LEU A 1 225 ? -18.710 -37.811 7.590 1.00 96.69 225 LEU A CA 1
ATOM 1701 C C . LEU A 1 225 ? -19.852 -36.805 7.485 1.00 96.69 225 LEU A C 1
ATOM 1703 O O . LEU A 1 225 ? -19.868 -35.946 6.603 1.00 96.69 225 LEU A O 1
ATOM 1707 N N . ARG A 1 226 ? -20.806 -36.891 8.408 1.00 96.75 226 ARG A N 1
ATOM 1708 C CA . ARG A 1 226 ? -21.890 -35.916 8.542 1.00 96.75 226 ARG A CA 1
ATOM 1709 C C . ARG A 1 226 ? -21.548 -34.946 9.669 1.00 96.75 226 ARG A C 1
ATOM 1711 O O . ARG A 1 226 ? -21.215 -35.379 10.769 1.00 96.75 226 ARG A O 1
ATOM 1718 N N . VAL A 1 227 ? -21.608 -33.643 9.393 1.00 96.31 227 VAL A N 1
ATOM 1719 C CA . VAL A 1 227 ? -21.341 -32.612 10.408 1.00 96.31 227 VAL A CA 1
ATOM 1720 C C . VAL A 1 227 ? -22.490 -32.613 11.426 1.00 96.31 227 VAL A C 1
ATOM 1722 O O . VAL A 1 227 ? -23.644 -32.478 11.005 1.00 96.31 227 VAL A O 1
ATOM 1725 N N . PRO A 1 228 ? -22.219 -32.753 12.739 1.00 93.12 228 PRO A N 1
ATOM 1726 C CA . PRO A 1 228 ? -23.269 -32.812 13.750 1.00 93.12 228 PRO A CA 1
ATOM 1727 C C . PRO A 1 228 ? -24.087 -31.514 13.772 1.00 93.12 228 PRO A C 1
ATOM 1729 O O . PRO A 1 228 ? -23.535 -30.410 13.728 1.00 93.12 228 PRO A O 1
ATOM 1732 N N . ALA A 1 229 ? -25.413 -31.651 13.825 1.00 87.62 229 ALA A N 1
ATOM 1733 C CA . ALA A 1 229 ? -26.300 -30.532 14.113 1.00 87.62 229 ALA A CA 1
ATOM 1734 C C . ALA A 1 229 ? -26.166 -30.153 15.603 1.00 87.62 229 ALA A C 1
ATOM 1736 O O . ALA A 1 229 ? -25.912 -31.035 16.427 1.00 87.62 229 ALA A O 1
ATOM 1737 N N . PRO A 1 230 ? -26.303 -28.866 15.970 1.00 77.88 230 PRO A N 1
ATOM 1738 C CA . PRO A 1 230 ? -26.352 -28.466 17.372 1.00 77.88 230 PRO A CA 1
ATOM 1739 C C . PRO A 1 230 ? -27.465 -29.239 18.094 1.00 77.88 230 PRO A C 1
ATOM 1741 O O . PRO A 1 230 ? -28.527 -29.432 17.498 1.00 77.88 230 PRO A O 1
ATOM 1744 N N . PRO A 1 231 ? -27.260 -29.674 19.348 1.00 74.25 231 PRO A N 1
ATOM 1745 C CA . PRO A 1 231 ? -28.343 -30.254 20.129 1.00 74.25 231 PRO A CA 1
ATOM 1746 C C . PRO A 1 231 ? -29.469 -29.220 20.254 1.00 74.25 231 PRO A C 1
ATOM 1748 O O . PRO A 1 231 ? -29.234 -28.088 20.662 1.00 74.25 231 PRO A O 1
ATOM 1751 N N . GLU A 1 232 ? -30.695 -29.613 19.921 1.00 71.00 232 GLU A N 1
ATOM 1752 C CA . GLU A 1 232 ? -31.908 -28.773 19.883 1.00 71.00 232 GLU A CA 1
ATOM 1753 C C . GLU A 1 232 ? -32.381 -28.285 21.276 1.00 71.00 232 GLU A C 1
ATOM 1755 O O . GLU A 1 232 ? -33.482 -27.771 21.464 1.00 71.00 232 GLU A O 1
ATOM 1760 N N . ARG A 1 233 ? -31.535 -28.432 22.297 1.00 58.47 233 ARG A N 1
ATOM 1761 C CA . ARG A 1 233 ? -31.850 -28.173 23.701 1.00 58.47 233 ARG A CA 1
ATOM 1762 C C . ARG A 1 233 ? -31.581 -26.713 24.064 1.00 58.47 233 ARG A C 1
ATOM 1764 O O . ARG A 1 233 ? -30.508 -26.422 24.574 1.00 58.47 233 ARG A O 1
ATOM 1771 N N . ALA A 1 234 ? -32.546 -25.830 23.786 1.00 52.25 234 ALA A N 1
ATOM 1772 C CA . ALA A 1 234 ? -32.814 -24.597 24.561 1.00 52.25 234 ALA A CA 1
ATOM 1773 C C . ALA A 1 234 ? -34.020 -23.761 24.056 1.00 52.25 234 ALA A C 1
ATOM 1775 O O . ALA A 1 234 ? -34.187 -22.631 24.495 1.00 52.25 234 ALA A O 1
ATOM 1776 N N . ARG A 1 235 ? -34.876 -24.253 23.143 1.00 51.47 235 ARG A N 1
ATOM 1777 C CA . ARG A 1 235 ? -36.073 -23.498 22.688 1.00 51.47 235 ARG A CA 1
ATOM 1778 C C . ARG A 1 235 ? -37.377 -23.813 23.436 1.00 51.47 235 ARG A C 1
ATOM 1780 O O . ARG A 1 235 ? -38.403 -23.257 23.083 1.00 51.47 235 ARG A O 1
ATOM 1787 N N . GLN A 1 236 ? -37.354 -24.678 24.451 1.00 53.09 236 GLN A N 1
ATOM 1788 C CA . GLN A 1 236 ? -38.554 -25.075 25.212 1.00 53.09 236 GLN A CA 1
ATOM 1789 C C . GLN A 1 236 ? -38.592 -24.518 26.650 1.00 53.09 236 GLN A C 1
ATOM 1791 O O . GLN A 1 236 ? -39.285 -25.065 27.498 1.00 53.09 236 GLN A O 1
ATOM 1796 N N . ALA A 1 237 ? -37.850 -23.444 26.935 1.00 53.69 237 ALA A N 1
ATOM 1797 C CA . ALA A 1 237 ? -37.912 -22.735 28.217 1.00 53.69 237 ALA A CA 1
ATOM 1798 C C . ALA A 1 237 ? -37.953 -21.212 27.995 1.00 53.69 237 ALA A C 1
ATOM 1800 O O . ALA A 1 237 ? -37.031 -20.498 28.380 1.00 53.69 237 ALA A O 1
ATOM 1801 N N . ALA A 1 238 ? -38.991 -20.744 27.301 1.00 48.50 238 ALA A N 1
ATOM 1802 C CA . ALA A 1 238 ? -39.482 -19.366 27.310 1.00 48.50 238 ALA A CA 1
ATOM 1803 C C . ALA A 1 238 ? -40.964 -19.391 26.926 1.00 48.50 238 ALA A C 1
ATOM 1805 O O . ALA A 1 238 ? -41.274 -20.050 25.905 1.00 48.50 238 ALA A O 1
#

Solvent-accessible surface area (backbone atoms only — not comparable to full-atom values): 14320 Å² total; per-residue (Å²): 136,88,83,58,67,52,74,47,79,38,17,79,24,37,33,36,63,99,51,33,31,34,24,26,32,18,40,25,52,77,84,42,69,74,46,83,74,51,20,24,43,34,55,46,90,48,98,87,50,83,72,47,54,40,72,49,75,81,49,63,67,19,51,50,49,32,46,52,54,47,50,52,52,51,52,50,52,53,48,53,54,50,42,58,75,68,68,55,59,67,66,59,54,51,51,53,52,51,52,50,50,50,50,60,59,44,63,58,67,37,83,78,42,33,42,44,52,70,74,55,41,49,54,50,43,59,72,51,65,61,53,70,68,50,49,44,46,45,31,45,63,71,66,77,33,53,74,67,57,41,49,53,52,49,51,58,49,51,60,59,67,69,49,70,98,84,75,76,98,75,84,73,88,60,93,72,74,90,74,88,73,84,91,67,84,74,84,77,73,84,69,57,71,47,74,50,62,39,92,87,75,61,50,76,45,79,43,54,56,89,48,50,66,37,79,46,61,43,92,83,80,58,51,81,43,68,39,75,62,80,79,84,83,74,78,88,80,124

Nearest PDB structures (foldseek):
  5eio-assembly1_C-2  TM=8.334E-01  e=1.312E+00  Thermus thermophilus
  7tgh-assembly1_T5  TM=3.420E-01  e=6.523E+00  Tetrahymena thermophila
  5i7d-assembly1_A  TM=2.088E-01  e=8.686E+00  Homo sapiens

Sequence (238 aa):
MVIVYGTGYYGRVQAIPGVGYVATRFAHIYYVPLLPLQSYLVVRESWWAPKEGVKIGPSLLSVFVAWLRAAMVIAGLALYFGLISHRLEPALVGGGLFLLAGLLLGSYKLPGIGRASFRRACKLVERAGLGPRALVAVGLAYGELTPEEASARLLLLEDRGSAPADASDDACDLPARPFVLDGQPLPTRTAGAIKFACPHCRRVSKVTVELRGRVGRCTDCRQLLRVPAPPERARQAA

=== Feature glossary ===
Key to the feature types in this record:

— What the protein is —

Primary structure: the covalent order of the twenty standard amino acids along the backbone. Two proteins with the same sequence will (almost always) fold to the same structure; two with 30% identity often share a fold but not the details.

Database cross-references. InterPro integrates a dozen domain/family signature databases into unified entries with residue-range hits. GO terms attach function/process/location labels with evidence codes. CATH codes position the fold in a four-level structural taxonomy. Organism is the NCBI-taxonomy species name.

— Where its atoms are —

The mmCIF block holds the 3D Cartesian coordinates of each backbone atom (N, Cα, C, O) in ångströms. mmCIF is the PDB's canonical archive format — a tagged-loop text representation of the atomic model.

Six rendered views show the 3D structure from the faces of a cube — i.e. along ±x, ±y, ±z. Rendering representation is drawn randomly per protein from cartoon (secondary-structure ribbons), sticks (backbone bonds), or molecular surface; coloring is either N→C rainbow (blue at the N-terminus through red at the C-terminus) or one color per chain.

— Local backbone conformation —

DSSP 8-state secondary structure assigns each residue one of H (α-helix), G (3₁₀-helix), I (π-helix), E (extended β-strand), B (isolated β-bridge), T (hydrogen-bonded turn), S (bend), or '-' (coil). The assignment is computed from backbone hydrogen-bond geometry via the Kabsch–Sander algorithm.

P-SEA three-state annotation labels each residue as helix, strand, or coil based purely on the geometry of the Cα trace. It serves as a fallback when the full backbone (and thus DSSP) is unavailable.

The φ/ψ torsion pair specifies the backbone conformation at each residue. φ rotates about the N–Cα bond, ψ about the Cα–C bond. Steric clashes forbid most of the (φ, ψ) plane — the allowed regions (α-helix basin, β-sheet basin, left-handed helix) are the Ramachandran-allowed regions.

— Global shape and packing —

The geometric summary reports three shape descriptors. Rg (radius of gyration) measures how spread out the Cα atoms are about their centre of mass; compact globular proteins have small Rg, elongated or unfolded ones large. Cα contacts (<8 Å, |i−j|>4) count long-range residue pairs in spatial proximity — high for tightly packed folds, near zero for rods or random coil. The bounding-box extents give the protein's footprint along x, y, z in Å.

Accessible surface area quantifies burial. A residue with SASA near zero is packed into the hydrophobic core; one with SASA >100 Å² sits on the surface. Computed here via the Shrake–Rupley numerical algorithm with a 1.4 Å probe.

Plot images: a contact map (which residues are close in 3D, as an N×N binary image), a Ramachandran scatter (backbone torsion angles, revealing secondary-structure composition at a glance), and — for AlphaFold structures — a PAE heatmap (pairwise prediction confidence).

— Structural neighborhood —

The Foldseek 3Di string encodes local tertiary geometry as a 20-letter alphabet — one character per residue — derived from the relative positions of nearby Cα atoms. Unlike the amino-acid sequence, 3Di is a direct function of the 3D structure, so two proteins with the same fold have similar 3Di strings even at low sequence identity.

Nearest PDB neighbors are the top structural matches found by Foldseek when searching this structure against the entire Protein Data Bank. Each hit reports a TM-score (0 to 1; >0.5 almost always implies the same fold) and an E-value. These are *structural* homologs — they may share no detectable sequence similarity.

— Confidence and disorder —

For AlphaFold models, the B-factor field carries pLDDT — the model's own estimate of local accuracy on a 0–100 scale. Regions with pLDDT<50 should be treated as essentially unmodeled; they often correspond to intrinsically disordered segments.

B-factor (Debye–Waller factor) reflects atomic displacement in the crystal lattice. It is an experimental observable (units Å²), not a prediction; low values mean the atom is pinned down, high values mean it moves or is heterogeneous across the crystal.

Predicted aligned error is AlphaFold's pairwise confidence. Unlike pLDDT (per-residue), PAE is per-residue-pair and captures whether two parts of the structure are correctly placed relative to each other. Units are ångströms of expected positional error.